Protein AF-R9AME9-F1 (afdb_monomer)

pLDDT: mean 83.58, std 14.16, range [36.78, 96.75]

Sequence (191 aa):
MLTTSARPSESFPPSLDYIDLDNKLMAVADKEQRYSGTIGRYLPFNNFLRDEIQHYLKYLKYFLQLAKAYLTQEQVQAIQEVFDGERLLLLFYDSKGYVRNLELSDIQKYCTEIALQRNWTRHFARYFFAQYCNEDLINGIFGHDEAMQELFDRYSGFKTIDYDQIRAAQDKLVEILALKSMSTFTGMTIA

Nearest PDB structures (foldseek):
  5va3-assembly1_A  TM=1.310E-01  e=5.314E+00  Homo sapiens

Secondary structure (DSSP, 8-state):
-TTT-----TT-S-BGGGEETTTTEEEE---TT--S----EEEE--HHHHHHHHHHHHHHHHHHHHHTTTS-HHHHHHHHHHHTTSSBS-EEE-TTS-EEEPPHHHHHHH-TT----TTHHHHHHHHHHTTTS-HHHHHHHTT-PPTT-STTSTT----GGGHHHHHHHHHHHHHHTTPPPSTT--S----

Structure (mmCIF, N/CA/C/O backbone):
data_AF-R9AME9-F1
#
_entry.id   AF-R9AME9-F1
#
loop_
_atom_site.group_PDB
_atom_site.id
_atom_site.type_symbol
_atom_site.label_atom_id
_atom_site.label_alt_id
_atom_site.label_comp_id
_atom_site.label_asym_id
_atom_site.label_entity_id
_atom_site.label_seq_id
_atom_site.pdbx_PDB_ins_code
_atom_site.Cartn_x
_atom_site.Cartn_y
_atom_site.Cartn_z
_atom_site.occupancy
_atom_site.B_iso_or_equiv
_atom_site.auth_seq_id
_atom_site.auth_comp_id
_atom_site.auth_asym_id
_atom_site.auth_atom_id
_atom_site.pdbx_PDB_model_num
ATOM 1 N N . MET A 1 1 ? 6.309 -2.598 1.025 1.00 83.12 1 MET A N 1
ATOM 2 C CA . MET A 1 1 ? 7.770 -2.357 1.117 1.00 83.12 1 MET A CA 1
ATOM 3 C C . MET A 1 1 ? 8.543 -3.063 0.008 1.00 83.12 1 MET A C 1
ATOM 5 O O . MET A 1 1 ? 9.204 -2.367 -0.743 1.00 83.12 1 MET A O 1
ATOM 9 N N . LEU A 1 2 ? 8.465 -4.397 -0.132 1.00 85.88 2 LEU A N 1
ATOM 10 C CA . LEU A 1 2 ? 9.175 -5.133 -1.199 1.00 85.88 2 LEU A CA 1
ATOM 11 C C . LEU A 1 2 ? 8.820 -4.647 -2.612 1.00 85.88 2 LEU A C 1
ATOM 13 O O . LEU A 1 2 ? 9.704 -4.317 -3.389 1.00 85.88 2 LEU A O 1
ATOM 17 N N . THR A 1 3 ? 7.527 -4.538 -2.916 1.00 88.12 3 THR A N 1
ATOM 18 C CA . THR A 1 3 ? 7.036 -4.076 -4.223 1.00 88.12 3 THR A CA 1
ATOM 19 C C . THR A 1 3 ? 7.289 -2.588 -4.463 1.00 88.12 3 THR A C 1
ATOM 21 O O . THR A 1 3 ? 7.571 -2.186 -5.581 1.00 88.12 3 THR A O 1
ATOM 24 N N . THR A 1 4 ? 7.230 -1.756 -3.423 1.00 88.12 4 THR A N 1
ATOM 25 C CA . THR A 1 4 ? 7.291 -0.291 -3.556 1.00 88.12 4 THR A CA 1
ATOM 26 C C . THR A 1 4 ? 8.689 0.293 -3.410 1.00 88.12 4 THR A C 1
ATOM 28 O O . THR A 1 4 ? 8.862 1.482 -3.643 1.00 88.12 4 THR A O 1
ATOM 31 N N . SER A 1 5 ? 9.685 -0.489 -2.978 1.00 84.56 5 SER A N 1
ATOM 32 C CA . SER A 1 5 ? 11.042 -0.030 -2.617 1.00 84.56 5 SER A CA 1
ATOM 33 C C . SER A 1 5 ? 11.125 1.024 -1.495 1.00 84.56 5 SER A C 1
ATOM 35 O O . SER A 1 5 ? 12.195 1.571 -1.192 1.00 84.56 5 SER A O 1
ATOM 37 N N . ALA A 1 6 ? 9.996 1.296 -0.838 1.00 85.25 6 ALA A N 1
ATOM 38 C CA . ALA A 1 6 ? 9.912 2.256 0.248 1.00 85.25 6 ALA A CA 1
ATOM 39 C C . ALA A 1 6 ? 10.808 1.848 1.424 1.00 85.25 6 ALA A C 1
ATOM 41 O O . ALA A 1 6 ? 10.988 0.660 1.719 1.00 85.25 6 ALA A O 1
ATOM 42 N N . ARG A 1 7 ? 11.360 2.855 2.107 1.00 78.00 7 ARG A N 1
ATOM 43 C CA . ARG A 1 7 ? 12.067 2.642 3.369 1.00 78.00 7 ARG A CA 1
ATOM 44 C C . ARG A 1 7 ? 11.063 2.180 4.432 1.00 78.00 7 ARG A C 1
ATOM 46 O O . ARG A 1 7 ? 9.942 2.684 4.445 1.00 78.00 7 ARG A O 1
ATOM 53 N N . PRO A 1 8 ? 11.455 1.262 5.328 1.00 73.50 8 PRO A N 1
ATOM 54 C CA . PRO A 1 8 ? 10.724 1.078 6.569 1.00 73.50 8 PRO A CA 1
ATOM 55 C C . PRO A 1 8 ? 10.919 2.340 7.422 1.00 73.50 8 PRO A C 1
ATOM 57 O O . PRO A 1 8 ? 12.015 2.577 7.935 1.00 73.50 8 PRO A O 1
ATOM 60 N N . SER A 1 9 ? 9.884 3.167 7.518 1.00 76.06 9 SER A N 1
ATOM 61 C CA . SER A 1 9 ? 9.833 4.367 8.359 1.00 76.06 9 SER A CA 1
ATOM 62 C C . SER A 1 9 ? 8.493 4.434 9.078 1.00 76.06 9 SER A C 1
ATOM 64 O O . SER A 1 9 ? 7.536 3.779 8.671 1.00 76.06 9 SER A O 1
ATOM 66 N N . GLU A 1 10 ? 8.417 5.257 10.121 1.00 72.94 10 GLU A N 1
ATOM 67 C CA . GLU A 1 10 ? 7.189 5.452 10.907 1.00 72.94 10 GLU A CA 1
ATOM 68 C C . GLU A 1 10 ? 6.029 6.021 10.079 1.00 72.94 10 GLU A C 1
ATOM 70 O O . GLU A 1 10 ? 4.878 5.883 10.460 1.00 72.94 10 GLU A O 1
ATOM 75 N N . SER A 1 11 ? 6.324 6.629 8.929 1.00 76.38 11 SER A N 1
ATOM 76 C CA . SER A 1 11 ? 5.363 7.251 8.016 1.00 76.38 11 SER A CA 1
ATOM 77 C C . SER A 1 11 ? 4.958 6.382 6.816 1.00 76.38 11 SER A C 1
ATOM 79 O O . SER A 1 11 ? 4.254 6.871 5.931 1.00 76.38 11 SER A O 1
ATOM 81 N N . PHE A 1 12 ? 5.426 5.129 6.727 1.00 82.06 12 PHE A N 1
ATOM 82 C CA . PHE A 1 12 ? 5.159 4.249 5.584 1.00 82.06 12 PHE A CA 1
ATOM 83 C C . PHE A 1 12 ? 4.533 2.905 6.008 1.00 82.06 12 PHE A C 1
ATOM 85 O O . PHE A 1 12 ? 5.086 2.233 6.878 1.00 82.06 12 PHE A O 1
ATOM 92 N N . PRO A 1 13 ? 3.475 2.416 5.326 1.00 90.00 13 PRO A N 1
ATOM 93 C CA . PRO A 1 13 ? 2.762 3.049 4.208 1.00 90.00 13 PRO A CA 1
ATOM 94 C C . PRO A 1 13 ? 2.017 4.328 4.626 1.00 90.00 13 PRO A C 1
ATOM 96 O O . PRO A 1 13 ? 1.670 4.457 5.799 1.00 90.00 13 PRO A O 1
ATOM 99 N N . PRO A 1 14 ? 1.798 5.275 3.692 1.00 91.19 14 PRO A N 1
ATOM 100 C CA . PRO A 1 14 ? 1.183 6.560 4.015 1.00 91.19 14 PRO A CA 1
ATOM 101 C C . PRO A 1 14 ? -0.321 6.412 4.320 1.00 91.19 14 PRO A C 1
ATOM 103 O O . PRO A 1 14 ? -0.878 5.312 4.242 1.00 91.19 14 PRO A O 1
ATOM 106 N N . SER A 1 15 ? -0.986 7.512 4.685 1.00 93.19 15 SER A N 1
ATOM 107 C CA . SER A 1 15 ? -2.451 7.546 4.781 1.00 93.19 15 SER A CA 1
ATOM 108 C C . SER A 1 15 ? -3.111 7.468 3.399 1.00 93.19 15 SER A C 1
ATOM 110 O O . SER A 1 15 ? -2.444 7.634 2.372 1.00 93.19 15 SER A O 1
ATOM 112 N N . LEU A 1 16 ? -4.417 7.181 3.366 1.00 94.56 16 LEU A N 1
ATOM 113 C CA . LEU A 1 16 ? -5.146 6.950 2.113 1.00 94.56 16 LEU A CA 1
ATOM 114 C C . LEU A 1 16 ? -5.121 8.135 1.143 1.00 94.56 16 LEU A C 1
ATOM 116 O O . LEU A 1 16 ? -5.050 7.898 -0.059 1.00 94.56 16 LEU A O 1
ATOM 120 N N . ASP A 1 17 ? -5.074 9.373 1.635 1.00 91.88 17 ASP A N 1
ATOM 121 C CA . ASP A 1 17 ? -5.016 10.581 0.795 1.00 91.88 17 ASP A CA 1
ATOM 122 C C . ASP A 1 17 ? -3.774 10.647 -0.104 1.00 91.88 17 ASP A C 1
ATOM 124 O O . ASP A 1 17 ? -3.754 11.349 -1.114 1.00 91.88 17 ASP A O 1
ATOM 128 N N . TYR A 1 18 ? -2.729 9.896 0.242 1.00 92.25 18 TYR A N 1
ATOM 129 C CA . TYR A 1 18 ? -1.493 9.810 -0.530 1.00 92.25 18 TYR A CA 1
ATOM 130 C C . TYR A 1 18 ? -1.434 8.556 -1.408 1.00 92.25 18 TYR A C 1
ATOM 132 O O . TYR A 1 18 ? -0.371 8.255 -1.953 1.00 92.25 18 TYR A O 1
ATOM 140 N N . ILE A 1 19 ? -2.526 7.798 -1.541 1.00 94.56 19 ILE A N 1
ATOM 141 C CA . ILE A 1 19 ? -2.585 6.568 -2.337 1.00 94.56 19 ILE A CA 1
ATOM 142 C C . ILE A 1 19 ? -3.652 6.711 -3.421 1.00 94.56 19 ILE A C 1
ATOM 144 O O . ILE A 1 19 ? -4.848 6.599 -3.174 1.00 94.56 19 ILE A O 1
ATOM 148 N N . ASP A 1 20 ? -3.198 6.858 -4.660 1.00 94.38 20 ASP A N 1
ATOM 149 C CA . ASP A 1 20 ? -4.043 6.810 -5.843 1.00 94.38 20 ASP A CA 1
ATOM 150 C C . ASP A 1 20 ? -4.117 5.363 -6.353 1.00 94.38 20 ASP A C 1
ATOM 152 O O . ASP A 1 20 ? -3.198 4.848 -7.003 1.00 94.38 20 ASP A O 1
ATOM 156 N N . LEU A 1 21 ? -5.207 4.672 -6.012 1.00 94.94 21 LEU A N 1
ATOM 157 C CA . LEU A 1 21 ? -5.438 3.280 -6.413 1.00 94.94 21 LEU A CA 1
ATOM 158 C C . LEU A 1 21 ? -5.733 3.126 -7.913 1.00 94.94 21 LEU A C 1
ATOM 160 O O . LEU A 1 21 ? -5.428 2.068 -8.474 1.00 94.94 21 LEU A O 1
ATOM 164 N N . ASP A 1 22 ? -6.276 4.157 -8.562 1.00 93.75 22 ASP A N 1
ATOM 165 C CA . ASP A 1 22 ? -6.652 4.121 -9.977 1.00 93.75 22 ASP A CA 1
ATOM 166 C C . ASP A 1 22 ? -5.399 4.230 -10.855 1.00 93.75 22 ASP A C 1
ATOM 168 O O . ASP A 1 22 ? -5.138 3.381 -11.721 1.00 93.75 22 ASP A O 1
ATOM 172 N N . ASN A 1 23 ? -4.544 5.208 -10.549 1.00 91.75 23 ASN A N 1
ATOM 173 C CA . ASN A 1 23 ? -3.260 5.408 -11.221 1.00 91.75 23 ASN A CA 1
ATOM 174 C C . ASN A 1 23 ? -2.141 4.511 -10.667 1.00 91.75 23 ASN A C 1
ATOM 176 O O . ASN A 1 23 ? -1.046 4.445 -11.237 1.00 91.75 23 ASN A O 1
ATOM 180 N N . LYS A 1 24 ? -2.422 3.763 -9.595 1.00 94.81 24 LYS A N 1
ATOM 181 C CA . LYS A 1 24 ? -1.485 2.873 -8.898 1.00 94.81 24 LYS A CA 1
ATOM 182 C C . LYS A 1 24 ? -0.193 3.590 -8.523 1.00 94.81 24 LYS A C 1
ATOM 184 O O . LYS A 1 24 ? 0.908 3.191 -8.924 1.00 94.81 24 LYS A O 1
ATOM 189 N N . LEU A 1 25 ? -0.363 4.695 -7.812 1.00 92.62 25 LEU A N 1
ATOM 190 C CA . LEU A 1 25 ? 0.702 5.592 -7.408 1.00 92.62 25 LEU A CA 1
ATOM 191 C C . LEU A 1 25 ? 0.518 5.967 -5.941 1.00 92.62 25 LEU A C 1
ATOM 193 O O . LEU A 1 25 ? -0.594 6.243 -5.507 1.00 92.62 25 LEU A O 1
ATOM 197 N N . MET A 1 26 ? 1.595 5.971 -5.164 1.00 92.12 26 MET A N 1
ATOM 198 C CA . MET A 1 26 ? 1.557 6.485 -3.796 1.00 92.12 26 MET A CA 1
ATOM 199 C C . MET A 1 26 ? 2.617 7.552 -3.585 1.00 92.12 26 MET A C 1
ATOM 201 O O . MET A 1 26 ? 3.771 7.383 -3.973 1.00 92.12 26 MET A O 1
ATOM 205 N N . ALA A 1 27 ? 2.226 8.647 -2.956 1.00 88.38 27 ALA A N 1
ATOM 206 C CA . ALA A 1 27 ? 3.118 9.710 -2.546 1.00 88.38 27 ALA A CA 1
ATOM 207 C C . ALA A 1 27 ? 3.767 9.354 -1.203 1.00 88.38 27 ALA A C 1
ATOM 209 O O . ALA A 1 27 ? 3.104 8.912 -0.267 1.00 88.38 27 ALA A O 1
ATOM 210 N N . VAL A 1 28 ? 5.082 9.538 -1.099 1.00 83.44 28 VAL A N 1
ATOM 211 C CA . VAL A 1 28 ? 5.832 9.274 0.135 1.00 83.44 28 VAL A CA 1
ATOM 212 C C . VAL A 1 28 ? 6.692 10.467 0.520 1.00 83.44 28 VAL A C 1
ATOM 214 O O . VAL A 1 28 ? 7.279 11.139 -0.330 1.00 83.44 28 VAL A O 1
ATOM 217 N N . ALA A 1 29 ? 6.796 10.714 1.823 1.00 75.19 29 ALA A N 1
ATOM 218 C CA . ALA A 1 29 ? 7.724 11.688 2.377 1.00 75.19 29 ALA A CA 1
ATOM 219 C C . ALA A 1 29 ? 9.100 11.033 2.576 1.00 75.19 29 ALA A C 1
ATOM 221 O O . ALA A 1 29 ? 9.218 10.003 3.235 1.00 75.19 29 ALA A O 1
ATOM 222 N N . ASP A 1 30 ? 10.154 11.621 2.005 1.00 59.56 30 ASP A N 1
ATOM 223 C CA . ASP A 1 30 ? 11.491 11.003 1.988 1.00 59.56 30 ASP A CA 1
ATOM 224 C C . ASP A 1 30 ? 12.391 11.365 3.181 1.00 59.56 30 ASP A C 1
ATOM 226 O O . ASP A 1 30 ? 13.466 10.781 3.360 1.00 59.56 30 ASP A O 1
ATOM 230 N N . LYS A 1 31 ? 11.974 12.329 4.011 1.00 54.75 31 LYS A N 1
ATOM 231 C CA . LYS A 1 31 ? 12.727 12.787 5.185 1.00 54.75 31 LYS A CA 1
ATOM 232 C C . LYS A 1 31 ? 11.807 12.910 6.395 1.00 54.75 31 LYS A C 1
ATOM 234 O O . LYS A 1 31 ? 10.864 13.692 6.360 1.00 54.75 31 LYS A O 1
ATOM 239 N N . GLU A 1 32 ? 12.176 12.234 7.483 1.00 46.03 32 GLU A N 1
ATOM 240 C CA . GLU A 1 32 ? 11.551 12.348 8.815 1.00 46.03 32 GLU A CA 1
ATOM 241 C C . GLU A 1 32 ? 11.536 13.799 9.347 1.00 46.03 32 GLU A C 1
ATOM 243 O O . GLU A 1 32 ? 10.746 14.134 10.217 1.00 46.03 32 GLU A O 1
ATOM 248 N N . GLN A 1 33 ? 12.374 14.690 8.798 1.00 37.66 33 GLN A N 1
ATOM 249 C CA . GLN A 1 33 ? 12.520 16.081 9.247 1.00 37.66 33 GLN A CA 1
ATOM 250 C C . GLN A 1 33 ? 11.635 17.119 8.540 1.00 37.66 33 GLN A C 1
ATOM 252 O O . GLN A 1 33 ? 11.743 18.305 8.851 1.00 37.66 33 GLN A O 1
ATOM 257 N N . ARG A 1 34 ? 10.767 16.743 7.592 1.00 42.72 34 ARG A N 1
ATOM 258 C CA . ARG A 1 34 ? 9.828 17.716 7.010 1.00 42.72 34 ARG A CA 1
ATOM 259 C C . ARG A 1 34 ? 8.457 17.554 7.650 1.00 42.72 34 ARG A C 1
ATOM 261 O O . ARG A 1 34 ? 7.608 16.836 7.146 1.00 42.72 34 ARG A O 1
ATOM 268 N N . TYR A 1 35 ? 8.238 18.317 8.716 1.00 36.78 35 TYR A N 1
ATOM 269 C CA . TYR A 1 35 ? 6.923 18.630 9.293 1.00 36.78 35 TYR A CA 1
ATOM 270 C C . TYR A 1 35 ? 5.990 19.409 8.334 1.00 36.78 35 TYR A C 1
ATOM 272 O O . TYR A 1 35 ? 4.987 19.971 8.757 1.00 36.78 35 TYR A O 1
ATOM 280 N N . SER A 1 36 ? 6.303 19.475 7.040 1.00 40.06 36 SER A N 1
ATOM 281 C CA . SER A 1 36 ? 5.453 20.068 6.013 1.00 40.06 36 SER A CA 1
ATOM 282 C C . SER A 1 36 ? 5.080 18.972 5.032 1.00 40.06 36 SER A C 1
ATOM 284 O O . SER A 1 36 ? 5.988 18.308 4.536 1.00 40.06 36 SER A O 1
ATOM 286 N N . GLY A 1 37 ? 3.782 18.803 4.750 1.00 50.56 37 GLY A N 1
ATOM 287 C CA . GLY A 1 37 ? 3.180 17.862 3.790 1.00 50.56 37 GLY A CA 1
ATOM 288 C C . GLY A 1 37 ? 3.688 18.003 2.351 1.00 50.56 37 GLY A C 1
ATOM 289 O O . GLY A 1 37 ? 2.937 18.245 1.416 1.00 50.56 37 GLY A O 1
ATOM 290 N N . THR A 1 38 ? 4.997 17.883 2.183 1.00 60.88 38 THR A N 1
ATOM 291 C CA . THR A 1 38 ? 5.731 17.991 0.937 1.00 60.88 38 THR A CA 1
ATOM 292 C C . THR A 1 38 ? 5.984 16.567 0.503 1.00 60.88 38 THR A C 1
ATOM 294 O O . THR A 1 38 ? 6.784 15.851 1.113 1.00 60.88 38 THR A O 1
ATOM 297 N N . ILE A 1 39 ? 5.261 16.153 -0.529 1.00 70.19 39 ILE A N 1
ATOM 298 C CA . ILE A 1 39 ? 5.485 14.880 -1.198 1.00 70.19 39 ILE A CA 1
ATOM 299 C C . ILE A 1 39 ? 6.952 14.850 -1.633 1.00 70.19 39 ILE A C 1
ATOM 301 O O . ILE A 1 39 ? 7.415 15.757 -2.318 1.00 70.19 39 ILE A O 1
ATOM 305 N N . GLY A 1 40 ? 7.697 13.857 -1.148 1.00 72.12 40 GLY A N 1
ATOM 306 C CA . GLY A 1 40 ? 9.117 13.707 -1.456 1.00 72.12 40 GLY A CA 1
ATOM 307 C C . GLY A 1 40 ? 9.333 13.003 -2.787 1.00 72.12 40 GLY A C 1
ATOM 308 O O . GLY A 1 40 ? 10.204 13.393 -3.546 1.00 72.12 40 GLY A O 1
ATOM 309 N N . ARG A 1 41 ? 8.523 11.979 -3.066 1.00 81.00 41 ARG A N 1
ATOM 310 C CA . ARG A 1 41 ? 8.468 11.299 -4.363 1.00 81.00 41 ARG A CA 1
ATOM 311 C C . ARG A 1 41 ? 7.173 10.517 -4.507 1.00 81.00 41 ARG A C 1
ATOM 313 O O . ARG A 1 41 ? 6.466 10.275 -3.525 1.00 81.00 41 ARG A O 1
ATOM 320 N N . TYR A 1 42 ? 6.933 10.038 -5.718 1.00 85.94 42 TYR A N 1
ATOM 321 C CA . TYR A 1 42 ? 5.864 9.102 -6.015 1.00 85.94 42 TYR A CA 1
ATOM 322 C C . TYR A 1 42 ? 6.427 7.711 -6.302 1.00 85.94 42 TYR A C 1
ATOM 324 O O . 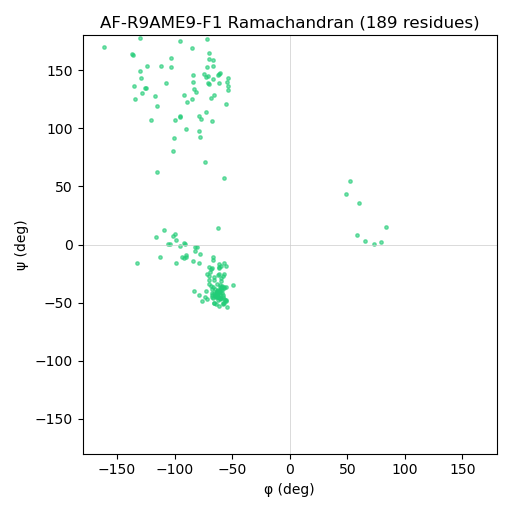TYR A 1 42 ? 7.457 7.554 -6.956 1.00 85.94 42 TYR A O 1
ATOM 332 N N . LEU A 1 43 ? 5.750 6.693 -5.784 1.00 90.88 43 LEU A N 1
ATOM 333 C CA . LEU A 1 43 ? 6.097 5.290 -5.946 1.00 90.88 43 LEU A CA 1
ATOM 334 C C . LEU A 1 43 ? 4.989 4.590 -6.736 1.00 90.88 43 LEU A C 1
ATOM 336 O O . LEU A 1 43 ? 3.849 4.551 -6.261 1.00 90.88 43 LEU A O 1
ATOM 340 N N . PRO A 1 44 ? 5.286 4.014 -7.910 1.00 93.00 44 PRO A N 1
ATOM 341 C CA . PRO A 1 44 ? 4.319 3.192 -8.616 1.00 93.00 44 PRO A CA 1
ATOM 342 C C . PRO A 1 44 ? 4.127 1.857 -7.896 1.00 93.00 44 PRO A C 1
ATOM 344 O O . PRO A 1 44 ? 5.036 1.331 -7.244 1.00 93.00 44 PRO A O 1
ATOM 347 N N . PHE A 1 45 ? 2.948 1.273 -8.058 1.00 95.50 45 PHE A N 1
ATOM 348 C CA . PHE A 1 45 ? 2.675 -0.100 -7.655 1.00 95.50 45 PHE A CA 1
ATOM 349 C C . PHE A 1 45 ? 1.865 -0.858 -8.709 1.00 95.50 45 PHE A C 1
ATOM 351 O O . PHE A 1 45 ? 1.298 -0.269 -9.632 1.00 95.50 45 PHE A O 1
ATOM 358 N N . ASN A 1 46 ? 1.844 -2.184 -8.596 1.00 95.44 46 ASN A N 1
ATOM 359 C CA . ASN A 1 46 ? 1.155 -3.070 -9.524 1.00 95.44 46 ASN A CA 1
ATOM 360 C C . ASN A 1 46 ? -0.251 -3.447 -9.032 1.00 95.44 46 ASN A C 1
ATOM 362 O O . ASN A 1 46 ? -0.666 -3.096 -7.925 1.00 95.44 46 ASN A O 1
ATOM 366 N N . ASN A 1 47 ? -0.991 -4.180 -9.869 1.00 95.94 47 ASN A N 1
ATOM 367 C CA . ASN A 1 47 ? -2.348 -4.625 -9.541 1.00 95.94 47 ASN A CA 1
ATOM 368 C C . ASN A 1 47 ? -2.370 -5.521 -8.300 1.00 95.94 47 ASN A C 1
ATOM 370 O O . ASN A 1 47 ? -3.267 -5.376 -7.483 1.00 95.94 47 ASN A O 1
ATOM 374 N N . PHE A 1 48 ? -1.349 -6.365 -8.109 1.00 96.19 48 PHE A N 1
ATOM 375 C CA . PHE A 1 48 ? -1.248 -7.197 -6.913 1.00 96.19 48 PHE A CA 1
ATOM 376 C C . PHE A 1 48 ? -1.325 -6.350 -5.635 1.00 96.19 48 PHE A C 1
ATOM 378 O O . PHE A 1 48 ? -2.184 -6.588 -4.794 1.00 96.19 48 PHE A O 1
ATOM 385 N N . LEU A 1 49 ? -0.485 -5.313 -5.497 1.00 96.12 49 LEU A N 1
ATOM 386 C CA . LEU A 1 49 ? -0.529 -4.469 -4.298 1.00 96.12 49 LEU A CA 1
ATOM 387 C C . LEU A 1 49 ? -1.831 -3.662 -4.197 1.00 96.12 49 LEU A C 1
ATOM 389 O O . LEU A 1 49 ? -2.340 -3.491 -3.091 1.00 96.12 49 LEU A O 1
ATOM 393 N N . ARG A 1 50 ? -2.378 -3.180 -5.321 1.00 96.75 50 ARG A N 1
ATOM 394 C CA . ARG A 1 50 ? -3.684 -2.499 -5.334 1.00 96.75 50 ARG A CA 1
ATOM 395 C C . ARG A 1 50 ? -4.765 -3.392 -4.722 1.00 96.75 50 ARG A C 1
ATOM 397 O O . ARG A 1 50 ? -5.500 -2.942 -3.846 1.00 96.75 50 ARG A O 1
ATOM 404 N N . ASP A 1 51 ? -4.829 -4.642 -5.163 1.00 96.56 51 ASP A N 1
ATOM 405 C CA . ASP A 1 51 ? -5.857 -5.592 -4.752 1.00 96.56 51 ASP A CA 1
ATOM 406 C C . ASP A 1 51 ? -5.679 -5.984 -3.271 1.00 96.56 51 ASP A C 1
ATOM 408 O O . ASP A 1 51 ? -6.664 -6.084 -2.537 1.00 96.56 51 ASP A O 1
ATOM 412 N N . GLU A 1 52 ? -4.437 -6.095 -2.781 1.00 96.19 52 GLU A N 1
ATOM 413 C CA . GLU A 1 52 ? -4.150 -6.302 -1.351 1.00 96.19 52 GLU A CA 1
ATOM 414 C C . GLU A 1 52 ? -4.560 -5.101 -0.482 1.00 96.19 52 GLU A C 1
ATOM 416 O O . GLU A 1 52 ? -5.156 -5.286 0.581 1.00 96.19 52 GLU A O 1
ATOM 421 N N . ILE A 1 53 ? -4.301 -3.865 -0.930 1.00 96.25 53 ILE A N 1
ATOM 422 C CA . ILE A 1 53 ? -4.745 -2.655 -0.217 1.00 96.25 53 ILE A CA 1
ATOM 423 C C . ILE A 1 53 ? -6.277 -2.616 -0.159 1.00 96.25 53 ILE A C 1
ATOM 425 O O . ILE A 1 53 ? -6.852 -2.420 0.911 1.00 96.25 53 ILE A O 1
ATOM 429 N N . GLN A 1 54 ? -6.953 -2.849 -1.287 1.00 96.44 54 GLN A N 1
ATOM 430 C CA . GLN A 1 54 ? -8.416 -2.878 -1.343 1.00 96.44 54 GLN A CA 1
ATOM 431 C C . GLN A 1 54 ? -9.007 -3.979 -0.457 1.00 96.44 54 GLN A C 1
ATOM 433 O O . GLN A 1 54 ? -9.998 -3.747 0.242 1.00 96.44 54 GLN A O 1
ATOM 438 N N . HIS A 1 55 ? -8.393 -5.163 -0.445 1.00 96.44 55 HIS A N 1
ATOM 439 C CA . HIS A 1 55 ? -8.802 -6.254 0.431 1.00 96.44 55 HIS A CA 1
ATOM 440 C C . HIS A 1 55 ? -8.686 -5.860 1.908 1.00 96.44 55 HIS A C 1
ATOM 442 O O . HIS A 1 55 ? -9.642 -6.038 2.663 1.00 96.44 55 HIS A O 1
ATOM 448 N N . TYR A 1 56 ? -7.563 -5.263 2.311 1.00 96.25 56 TYR A N 1
ATOM 449 C CA . TYR A 1 56 ? -7.363 -4.787 3.679 1.00 96.25 56 TYR A CA 1
ATOM 450 C C . TYR A 1 56 ? -8.386 -3.713 4.087 1.00 96.25 56 TYR A C 1
ATOM 452 O O . TYR A 1 56 ? -8.967 -3.796 5.168 1.00 96.25 56 TYR A O 1
ATOM 460 N N . LEU A 1 57 ? -8.692 -2.750 3.213 1.00 96.69 57 LEU A N 1
ATOM 461 C CA . LEU A 1 57 ? -9.722 -1.737 3.482 1.00 96.69 57 LEU A CA 1
ATOM 462 C C . LEU A 1 57 ? -11.118 -2.352 3.631 1.00 96.69 57 LEU A C 1
ATOM 464 O O . LEU A 1 57 ? -11.889 -1.962 4.511 1.00 96.69 57 LEU A O 1
ATOM 468 N N . LYS A 1 58 ? -11.446 -3.351 2.804 1.00 95.75 58 LYS A N 1
ATOM 469 C CA . LYS A 1 58 ? -12.695 -4.110 2.932 1.00 95.75 58 LYS A CA 1
ATOM 470 C C . LYS A 1 58 ? -12.747 -4.867 4.258 1.00 95.75 58 LYS A C 1
ATOM 472 O O . LYS A 1 58 ? -13.787 -4.846 4.916 1.00 95.75 58 LYS A O 1
ATOM 477 N N . TYR A 1 59 ? -11.638 -5.490 4.656 1.00 94.75 59 TYR A N 1
ATOM 478 C CA . TYR A 1 59 ? -11.499 -6.129 5.961 1.00 94.75 59 TYR A CA 1
ATOM 479 C C . TYR A 1 59 ? -11.731 -5.128 7.097 1.00 94.75 59 TYR A C 1
ATOM 481 O O . TYR A 1 59 ? -12.586 -5.388 7.935 1.00 94.75 59 TYR A O 1
ATOM 489 N N . LEU A 1 60 ? -11.064 -3.968 7.099 1.00 94.75 60 LEU A N 1
ATOM 490 C CA . LEU A 1 60 ? -11.248 -2.949 8.138 1.00 94.75 60 LEU A CA 1
ATOM 491 C C . LEU A 1 60 ? -12.703 -2.492 8.242 1.00 94.75 60 LEU A C 1
ATOM 493 O O . LEU A 1 60 ? -13.243 -2.386 9.341 1.00 94.75 60 LEU A O 1
ATOM 497 N N . LYS A 1 61 ? -13.364 -2.268 7.101 1.00 95.38 61 LYS A N 1
ATOM 498 C CA . LYS A 1 61 ? -14.773 -1.864 7.066 1.00 95.38 61 LYS A CA 1
ATOM 499 C C . LYS A 1 61 ? -15.679 -2.944 7.654 1.00 95.38 61 LYS A C 1
ATOM 501 O O . LYS A 1 61 ? -16.585 -2.632 8.423 1.00 95.38 61 LYS A O 1
ATOM 506 N N . TYR A 1 62 ? -15.436 -4.205 7.304 1.00 94.12 62 TYR A N 1
ATOM 507 C CA . TYR A 1 62 ? -16.194 -5.340 7.824 1.00 94.12 62 TYR A CA 1
ATOM 508 C C . TYR A 1 62 ? -15.944 -5.562 9.320 1.00 94.12 62 TYR A C 1
ATOM 510 O O . TYR A 1 62 ? -16.891 -5.708 10.091 1.00 94.12 62 TYR A O 1
ATOM 518 N N . PHE A 1 63 ? -14.682 -5.508 9.745 1.00 92.06 63 PHE A N 1
ATOM 519 C CA . PHE A 1 63 ? -14.284 -5.580 11.145 1.00 92.06 63 PHE A CA 1
ATOM 520 C C . PHE A 1 63 ? -14.966 -4.483 11.961 1.00 92.06 63 PHE A C 1
ATOM 522 O O . PHE A 1 63 ? -15.577 -4.781 12.982 1.00 92.06 63 PHE A O 1
ATOM 529 N N . LEU A 1 64 ? -14.953 -3.238 11.475 1.00 92.44 64 LEU A N 1
ATOM 530 C CA . LEU A 1 64 ? -15.636 -2.131 12.133 1.00 92.44 64 LEU A CA 1
ATOM 531 C C . LEU A 1 64 ? -17.138 -2.402 12.257 1.00 92.44 64 LEU A C 1
ATOM 533 O O . LEU A 1 64 ? -17.687 -2.229 13.335 1.00 92.44 64 LEU A O 1
ATOM 537 N N . GLN A 1 65 ? -17.804 -2.870 11.197 1.00 92.75 65 GLN A N 1
ATOM 538 C CA . GLN A 1 65 ? -19.237 -3.191 11.237 1.00 92.75 65 GLN A CA 1
ATOM 539 C C . GLN A 1 65 ? -19.586 -4.256 12.285 1.00 92.75 65 GLN A C 1
ATOM 541 O O . GLN A 1 65 ? -20.592 -4.109 12.976 1.00 92.75 65 GLN A O 1
ATOM 546 N N . LEU A 1 66 ? -18.767 -5.302 12.414 1.00 91.31 66 LEU A N 1
ATOM 547 C CA . LEU A 1 66 ? -19.005 -6.390 13.365 1.00 91.31 66 LEU A CA 1
ATOM 548 C C . LEU A 1 66 ? -18.615 -6.032 14.801 1.00 91.31 66 LEU A C 1
ATOM 550 O O . LEU A 1 66 ? -19.337 -6.355 15.742 1.00 91.31 66 LEU A O 1
ATOM 554 N N . ALA A 1 67 ? -17.463 -5.390 14.979 1.00 87.56 67 ALA A N 1
ATOM 555 C CA . ALA A 1 67 ? -16.853 -5.188 16.287 1.00 87.56 67 ALA A CA 1
ATOM 556 C C . ALA A 1 67 ? -17.292 -3.884 16.967 1.00 87.56 67 ALA A C 1
ATOM 558 O O . ALA A 1 67 ? -17.042 -3.727 18.159 1.00 87.56 67 ALA A O 1
ATOM 559 N N . LYS A 1 68 ? -17.975 -2.961 16.265 1.00 89.69 68 LYS A N 1
ATOM 560 C CA . LYS A 1 68 ? -18.338 -1.626 16.789 1.00 89.69 68 LYS A CA 1
ATOM 561 C C . LYS A 1 68 ? -19.001 -1.648 18.167 1.00 89.69 68 LYS A C 1
ATOM 563 O O . LYS A 1 68 ? -18.774 -0.734 18.947 1.00 89.69 68 LYS A O 1
ATOM 568 N N . ALA A 1 69 ? -19.810 -2.665 18.466 1.00 89.94 69 ALA A N 1
ATOM 569 C CA . ALA A 1 69 ? -20.504 -2.792 19.750 1.00 89.94 69 ALA A CA 1
ATOM 570 C C . ALA A 1 69 ? -19.569 -3.080 20.942 1.00 89.94 69 ALA A C 1
ATOM 572 O O . ALA A 1 69 ? -19.950 -2.841 22.084 1.00 89.94 69 A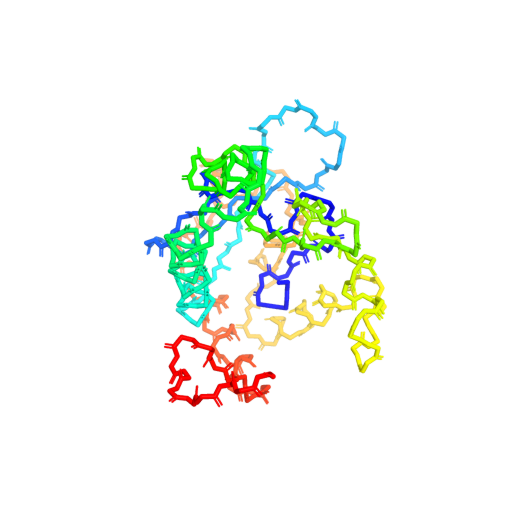LA A O 1
ATOM 573 N N . TYR A 1 70 ? -18.369 -3.600 20.678 1.00 88.94 70 TYR A N 1
ATOM 574 C CA . TYR A 1 70 ? -17.391 -4.022 21.684 1.00 88.94 70 TYR A CA 1
ATOM 575 C C . TYR A 1 70 ? -16.134 -3.148 21.700 1.00 88.94 70 TYR A C 1
ATOM 577 O O . TYR A 1 70 ? -15.319 -3.263 22.613 1.00 88.94 70 TYR A O 1
ATOM 585 N N . LEU A 1 71 ? -15.968 -2.289 20.694 1.00 90.75 71 LEU A N 1
ATOM 586 C CA . LEU A 1 71 ? -14.867 -1.343 20.618 1.00 90.75 71 LEU A CA 1
ATOM 587 C C . LEU A 1 71 ? -15.183 -0.074 21.418 1.00 90.75 71 LEU A C 1
ATOM 589 O O . LEU A 1 71 ? -16.321 0.396 21.463 1.00 90.75 71 LEU A O 1
ATOM 593 N N . THR A 1 72 ? -14.154 0.517 22.018 1.00 92.62 72 THR A N 1
ATOM 594 C CA . THR A 1 72 ? -14.237 1.863 22.585 1.00 92.62 72 THR A CA 1
ATOM 595 C C . THR A 1 72 ? -14.422 2.889 21.468 1.00 92.62 72 THR A C 1
ATOM 597 O O . THR A 1 72 ? -14.070 2.657 20.307 1.00 92.62 72 THR A O 1
ATOM 600 N N . GLN A 1 73 ? -14.942 4.067 21.817 1.00 93.00 73 GLN A N 1
ATOM 601 C CA . GLN A 1 73 ? -15.081 5.163 20.858 1.00 93.00 73 GLN A CA 1
ATOM 602 C C . GLN A 1 73 ? -13.734 5.549 20.227 1.00 93.00 73 GLN A C 1
ATOM 604 O O . GLN A 1 73 ? -13.683 5.804 19.029 1.00 93.00 73 GLN A O 1
ATOM 609 N N . GLU A 1 74 ? -12.645 5.524 21.000 1.00 93.00 74 GLU A N 1
ATOM 610 C CA . GLU A 1 74 ? -11.290 5.800 20.505 1.00 93.00 74 GLU A CA 1
ATOM 611 C C . GLU A 1 74 ? -10.832 4.776 19.457 1.00 93.00 74 GLU A C 1
ATOM 613 O O . GLU A 1 74 ? -10.276 5.153 18.431 1.00 93.00 74 GLU A O 1
ATOM 618 N N . GLN A 1 75 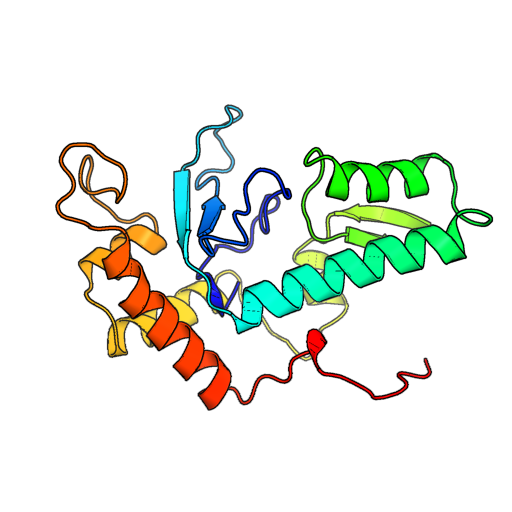? -11.104 3.484 19.665 1.00 93.62 75 GLN A N 1
ATOM 619 C CA . GLN A 1 75 ? -10.755 2.438 18.697 1.00 93.62 75 GLN A CA 1
ATOM 620 C C . GLN A 1 75 ? -11.566 2.565 17.402 1.00 93.62 75 GLN A C 1
ATOM 622 O O . GLN A 1 75 ? -11.024 2.403 16.309 1.00 93.62 75 GLN A O 1
ATOM 627 N N . VAL A 1 76 ? -12.865 2.862 17.519 1.00 94.69 76 VAL A N 1
ATOM 628 C CA . VAL A 1 76 ? -13.740 3.127 16.367 1.00 94.69 76 VAL A CA 1
ATOM 629 C C . VAL A 1 76 ? -13.227 4.331 15.582 1.00 94.69 76 VAL A C 1
ATOM 631 O O . VAL A 1 76 ? -13.122 4.253 14.359 1.00 94.69 76 VAL A O 1
ATOM 634 N N . GLN A 1 77 ? -12.872 5.409 16.284 1.00 95.00 77 GLN A N 1
ATOM 635 C CA . GLN A 1 77 ? -12.338 6.623 15.679 1.00 95.00 77 GLN A CA 1
ATOM 636 C C . GLN A 1 77 ? -11.010 6.350 14.966 1.00 95.00 77 GLN A C 1
ATOM 638 O O . GLN A 1 77 ? -10.871 6.721 13.809 1.00 95.00 77 GLN A O 1
ATOM 643 N N . ALA A 1 78 ? -10.081 5.615 15.584 1.00 94.44 78 ALA A N 1
ATOM 644 C CA . ALA A 1 78 ? -8.798 5.284 14.966 1.00 94.44 78 ALA A CA 1
ATOM 645 C C . ALA A 1 78 ? -8.949 4.509 13.642 1.00 94.44 78 ALA A C 1
ATOM 647 O O . ALA A 1 78 ? -8.174 4.715 12.712 1.00 94.44 78 ALA A O 1
ATOM 648 N N . ILE A 1 79 ? -9.946 3.623 13.533 1.00 95.31 79 ILE A N 1
ATOM 649 C CA . ILE A 1 79 ? -10.237 2.919 12.273 1.00 95.31 79 ILE A CA 1
ATOM 650 C C . ILE A 1 79 ? -10.883 3.868 11.256 1.00 95.31 79 ILE A C 1
ATOM 652 O O . ILE A 1 79 ? -10.554 3.801 10.074 1.00 95.31 79 ILE A O 1
ATOM 656 N N . GLN A 1 80 ? -11.785 4.747 11.697 1.00 95.75 80 GLN A N 1
ATOM 657 C CA . GLN A 1 80 ? -12.443 5.725 10.829 1.00 95.75 80 GLN A CA 1
ATOM 658 C C . GLN A 1 80 ? -11.440 6.729 10.235 1.00 95.75 80 GLN A C 1
ATOM 660 O O . GLN A 1 80 ? -11.461 6.954 9.029 1.00 95.75 80 GLN A O 1
ATOM 665 N N . GLU A 1 81 ? -10.480 7.203 11.031 1.00 96.31 81 GLU A N 1
ATOM 666 C CA . GLU A 1 81 ? -9.392 8.094 10.598 1.00 96.31 81 GLU A CA 1
ATOM 667 C C . GLU A 1 81 ? -8.539 7.503 9.459 1.00 96.31 81 GLU A C 1
ATOM 669 O O . GLU A 1 81 ? -7.950 8.249 8.681 1.00 96.31 81 GLU A O 1
ATOM 674 N N . VAL A 1 82 ? -8.462 6.171 9.317 1.00 96.75 82 VAL A N 1
ATOM 675 C CA . VAL A 1 82 ? -7.798 5.552 8.153 1.00 96.75 82 VAL A CA 1
ATOM 676 C C . VAL A 1 82 ? -8.581 5.833 6.874 1.00 96.75 82 VAL A C 1
ATOM 678 O O . VAL A 1 82 ? -7.977 6.163 5.856 1.00 96.75 82 VAL A O 1
ATOM 681 N N . PHE A 1 83 ? -9.911 5.705 6.919 1.00 96.56 83 PHE A N 1
ATOM 682 C CA . PHE A 1 83 ? -10.790 5.974 5.777 1.00 96.56 83 PHE A CA 1
ATOM 683 C C . PHE A 1 83 ? -10.870 7.460 5.439 1.00 96.56 83 PHE A C 1
ATOM 685 O O . PHE A 1 83 ? -11.020 7.795 4.267 1.00 96.56 83 PHE A O 1
ATOM 692 N N . ASP A 1 84 ? -10.737 8.316 6.449 1.00 95.81 84 ASP A N 1
ATOM 693 C CA . ASP A 1 84 ? -10.767 9.770 6.298 1.00 95.81 84 ASP A CA 1
ATOM 694 C C . ASP A 1 84 ? -9.404 10.345 5.862 1.00 95.81 84 ASP A C 1
ATOM 696 O O . ASP A 1 84 ? -9.284 11.547 5.666 1.00 95.81 84 ASP A O 1
ATOM 700 N N . GLY A 1 85 ? -8.369 9.503 5.717 1.00 93.00 85 GLY A N 1
ATOM 701 C CA . GLY A 1 85 ? -7.032 9.929 5.283 1.00 93.00 85 GLY A CA 1
ATOM 702 C C . GLY A 1 85 ? -6.175 10.576 6.380 1.00 93.00 85 GLY A C 1
ATOM 703 O O . GLY A 1 85 ? -5.018 10.930 6.138 1.00 93.00 85 GLY A O 1
ATOM 704 N N . GLU A 1 86 ? -6.690 10.653 7.606 1.00 92.62 86 GLU A N 1
ATOM 705 C CA . GLU A 1 86 ? -6.067 11.309 8.762 1.00 92.62 86 GLU A CA 1
ATOM 706 C C . GLU A 1 86 ? -5.062 10.409 9.505 1.00 92.62 86 GLU A C 1
ATOM 708 O O . GLU A 1 86 ? -4.253 10.887 10.303 1.00 92.62 86 GLU A O 1
ATOM 713 N N . ARG A 1 87 ? -5.070 9.098 9.225 1.00 92.12 87 ARG A N 1
ATOM 714 C CA . ARG A 1 87 ? -4.178 8.105 9.842 1.00 92.12 87 ARG A CA 1
ATOM 715 C C . ARG A 1 87 ? -3.494 7.215 8.804 1.00 92.12 87 ARG A C 1
ATOM 717 O O . ARG A 1 87 ? -4.047 6.929 7.744 1.00 92.12 87 ARG A O 1
ATOM 724 N N . LEU A 1 88 ? -2.277 6.744 9.113 1.00 92.44 88 LEU A N 1
ATOM 725 C CA . LEU A 1 88 ? -1.552 5.810 8.239 1.00 92.44 88 LEU A CA 1
ATOM 726 C C . LEU A 1 88 ? -2.332 4.508 8.047 1.00 92.44 88 LEU A C 1
ATOM 728 O O . LEU A 1 88 ? -3.000 4.031 8.965 1.00 92.44 88 LEU A O 1
ATOM 732 N N . LEU A 1 89 ? -2.173 3.913 6.866 1.00 94.44 89 LEU A N 1
ATOM 733 C CA . LEU A 1 89 ? -2.987 2.794 6.403 1.00 94.44 89 LEU A CA 1
ATOM 734 C C . LEU A 1 89 ? -2.985 1.584 7.354 1.00 94.44 89 LEU A C 1
ATOM 736 O O . LEU A 1 89 ? -4.038 1.018 7.646 1.00 94.44 89 LEU A O 1
ATOM 740 N N . LEU A 1 90 ? -1.808 1.150 7.814 1.00 93.56 90 LEU A N 1
ATOM 741 C CA . LEU A 1 90 ? -1.685 -0.087 8.586 1.00 93.56 90 LEU A CA 1
ATOM 742 C C . LEU A 1 90 ? -1.852 0.169 10.084 1.00 93.56 90 LEU A C 1
ATOM 744 O O . LEU A 1 90 ? -1.098 0.934 10.694 1.00 93.56 90 LEU A O 1
ATOM 748 N N . LEU A 1 91 ? -2.833 -0.519 10.665 1.00 93.31 91 LEU A N 1
ATOM 749 C CA . LEU A 1 91 ? -3.141 -0.491 12.088 1.00 93.31 91 LEU A CA 1
ATOM 750 C C . LEU A 1 91 ? -2.621 -1.749 12.782 1.00 93.31 91 LEU A C 1
ATOM 752 O O . LEU A 1 91 ? -2.535 -2.825 12.192 1.00 93.31 91 LEU A O 1
ATOM 756 N N . PHE A 1 92 ? -2.323 -1.602 14.065 1.00 92.00 92 PHE A N 1
ATOM 757 C CA . PHE A 1 92 ? -1.944 -2.665 14.971 1.00 92.00 92 PHE A CA 1
ATOM 758 C C . PHE A 1 92 ? -2.810 -2.600 16.226 1.00 92.00 92 PHE A C 1
ATOM 760 O O . PHE A 1 92 ? -2.962 -1.541 16.841 1.00 92.00 92 PHE A O 1
ATOM 767 N N . TYR A 1 93 ? -3.379 -3.748 16.587 1.00 88.88 93 TYR A N 1
ATOM 768 C CA . TYR A 1 93 ? -4.114 -3.936 17.829 1.00 88.88 93 TYR A CA 1
ATOM 769 C C . TYR A 1 93 ? -3.164 -4.532 18.863 1.00 88.88 93 TYR A C 1
ATOM 771 O O . TYR A 1 93 ? -2.728 -5.677 18.723 1.00 88.88 93 TYR A O 1
ATOM 779 N N . ASP A 1 94 ? -2.798 -3.750 19.874 1.00 85.00 94 ASP A N 1
ATOM 780 C CA . ASP A 1 94 ? -1.816 -4.189 20.858 1.00 85.00 94 ASP A CA 1
ATOM 781 C C . ASP A 1 94 ? -2.426 -5.011 22.005 1.00 85.00 94 ASP A C 1
ATOM 783 O O . ASP A 1 94 ? -3.639 -5.090 22.200 1.00 85.00 94 ASP A O 1
ATOM 787 N N . SER A 1 95 ? -1.560 -5.636 22.805 1.00 81.94 95 SER A N 1
ATOM 788 C CA . SER A 1 95 ? -1.973 -6.481 23.932 1.00 81.94 95 SER A CA 1
ATOM 789 C C . SER A 1 95 ? -2.656 -5.716 25.072 1.00 81.94 95 SER A C 1
ATOM 791 O O . SER A 1 95 ? -3.165 -6.342 25.997 1.00 81.94 95 SER A O 1
ATOM 793 N N . LYS A 1 96 ? -2.615 -4.379 25.058 1.00 82.75 96 LYS A N 1
ATOM 794 C CA . LYS A 1 96 ? -3.307 -3.511 26.018 1.00 82.75 96 LYS A CA 1
ATOM 795 C C . LYS A 1 96 ? -4.668 -3.054 25.482 1.00 82.75 96 LYS A C 1
ATOM 797 O O . LYS A 1 96 ? -5.387 -2.355 26.189 1.00 82.75 96 LYS A O 1
ATOM 802 N N . GLY A 1 97 ? -5.024 -3.463 24.264 1.00 82.25 97 GLY A N 1
ATOM 803 C CA . GLY A 1 97 ? -6.264 -3.099 23.602 1.00 82.25 97 GLY A CA 1
ATOM 804 C C . GLY A 1 97 ? -6.208 -1.751 22.889 1.00 82.25 97 GLY A C 1
ATOM 805 O O . GLY A 1 97 ? -7.258 -1.226 22.541 1.00 82.25 97 GLY A O 1
ATOM 806 N N . TYR A 1 98 ? -5.037 -1.157 22.651 1.00 86.19 98 TYR A N 1
ATOM 807 C CA . TYR A 1 98 ? -4.956 0.067 21.853 1.00 86.19 98 TYR A CA 1
ATOM 808 C C . TYR A 1 98 ? -4.908 -0.251 20.360 1.00 86.19 98 TYR A C 1
ATOM 810 O O . TYR A 1 98 ? -4.211 -1.168 19.924 1.00 86.19 98 TYR A O 1
ATOM 818 N N . VAL A 1 99 ? -5.621 0.558 19.573 1.00 91.19 99 VAL A N 1
ATOM 819 C CA . VAL A 1 99 ? -5.474 0.611 18.116 1.00 91.19 99 VAL A CA 1
ATOM 820 C C . VAL A 1 99 ? -4.510 1.748 17.802 1.00 91.19 99 VAL A C 1
ATOM 822 O O . VAL A 1 99 ? -4.828 2.918 18.004 1.00 91.19 99 VAL A O 1
ATOM 825 N N . ARG A 1 100 ? -3.319 1.401 17.326 1.00 91.56 100 ARG A N 1
ATOM 826 C CA . ARG A 1 100 ? -2.284 2.355 16.904 1.00 91.56 100 ARG A CA 1
ATOM 827 C C . ARG A 1 100 ? -1.764 1.990 15.522 1.00 91.56 100 ARG A C 1
ATOM 829 O O . ARG A 1 100 ? -2.193 1.000 14.941 1.00 91.56 100 ARG A O 1
ATOM 836 N N . ASN A 1 101 ? -0.848 2.778 14.977 1.00 91.38 101 ASN A N 1
ATOM 837 C CA . ASN A 1 101 ? -0.201 2.423 13.720 1.00 91.38 101 ASN A CA 1
ATOM 838 C C . ASN A 1 101 ? 0.754 1.239 13.904 1.00 91.38 101 ASN A C 1
ATOM 840 O O . ASN A 1 101 ? 1.367 1.081 14.963 1.00 91.38 101 ASN A O 1
ATOM 844 N N . LEU A 1 102 ? 0.826 0.394 12.875 1.00 90.06 102 LEU A N 1
ATOM 845 C CA . LEU A 1 102 ? 1.753 -0.730 12.819 1.00 90.06 102 LEU A CA 1
ATOM 846 C C . LEU A 1 102 ? 3.183 -0.208 12.687 1.00 90.06 102 LEU A C 1
ATOM 848 O O . LEU A 1 102 ? 3.493 0.525 11.750 1.00 90.06 102 LEU A O 1
ATOM 852 N N . GLU A 1 103 ? 4.059 -0.637 13.587 1.00 86.12 103 GLU A N 1
ATOM 853 C CA . GLU A 1 103 ? 5.471 -0.275 13.565 1.00 86.12 103 GLU A CA 1
ATOM 854 C C . GLU A 1 103 ? 6.337 -1.423 13.032 1.00 86.12 103 GLU A C 1
ATOM 856 O O . GLU A 1 103 ? 5.968 -2.600 13.060 1.00 86.12 103 GLU A O 1
ATOM 861 N N . LEU A 1 104 ? 7.558 -1.099 12.592 1.00 80.31 104 LEU A N 1
ATOM 862 C CA . LEU A 1 104 ? 8.537 -2.118 12.198 1.00 80.31 104 LEU A CA 1
ATOM 863 C C . LEU A 1 104 ? 8.882 -3.060 13.365 1.00 80.31 104 LEU A C 1
ATOM 865 O O . LEU A 1 104 ? 9.110 -4.251 13.149 1.00 80.31 104 LEU A O 1
ATOM 869 N N . SER A 1 105 ? 8.908 -2.522 14.586 1.00 84.00 105 SER A N 1
ATOM 870 C CA . SER A 1 105 ? 9.160 -3.261 15.826 1.00 84.00 105 SER A CA 1
ATOM 871 C C . SER A 1 105 ? 8.130 -4.380 16.039 1.00 84.00 105 SER A C 1
ATOM 873 O O . SER A 1 105 ? 8.499 -5.477 16.459 1.00 84.00 105 SER A O 1
ATOM 875 N N . ASP A 1 106 ? 6.864 -4.150 15.672 1.00 87.12 106 ASP A N 1
ATOM 876 C CA . ASP A 1 106 ? 5.801 -5.155 15.748 1.00 87.12 106 ASP A CA 1
ATOM 877 C C . ASP A 1 106 ? 6.055 -6.298 14.767 1.00 87.12 106 ASP A C 1
ATOM 879 O O . ASP A 1 106 ? 5.982 -7.466 15.144 1.00 87.12 106 ASP A O 1
ATOM 883 N N . ILE A 1 107 ? 6.420 -5.976 13.523 1.00 82.38 107 ILE A N 1
ATOM 884 C CA . ILE A 1 107 ? 6.742 -6.988 12.508 1.00 82.38 107 ILE A CA 1
ATOM 885 C C . ILE A 1 107 ? 7.927 -7.837 12.978 1.00 82.38 107 ILE A C 1
ATOM 887 O O . ILE A 1 107 ? 7.866 -9.059 12.922 1.00 82.38 107 ILE A O 1
ATOM 891 N N . GLN A 1 108 ? 8.988 -7.211 13.490 1.00 81.56 108 GLN A N 1
ATOM 892 C CA . GLN A 1 108 ? 10.159 -7.930 14.003 1.00 81.56 108 GLN A CA 1
ATOM 893 C C . GLN A 1 108 ? 9.825 -8.815 15.209 1.00 81.56 108 GLN A C 1
ATOM 895 O O . GLN A 1 108 ? 10.409 -9.885 15.369 1.00 81.56 108 GLN A O 1
ATOM 900 N N . LYS A 1 109 ? 8.885 -8.377 16.054 1.00 85.62 109 LYS A N 1
ATOM 901 C CA . LYS A 1 109 ? 8.448 -9.121 17.235 1.00 85.62 109 LYS A CA 1
ATOM 902 C C . LYS A 1 109 ? 7.574 -10.326 16.883 1.00 85.62 109 LYS A C 1
ATOM 904 O O . LYS A 1 109 ? 7.757 -11.382 17.480 1.00 85.62 109 LYS A O 1
ATOM 909 N N . TYR A 1 110 ? 6.609 -10.164 15.978 1.00 85.50 110 TYR A N 1
ATOM 910 C CA . TYR A 1 110 ? 5.592 -11.188 15.699 1.00 85.50 110 TYR A CA 1
ATOM 911 C C . TYR A 1 110 ? 5.889 -12.040 14.462 1.00 85.50 110 TYR A C 1
ATOM 913 O O . TYR A 1 110 ? 5.325 -13.121 14.326 1.00 85.50 110 TYR A O 1
ATOM 921 N N . CYS A 1 111 ? 6.797 -11.602 13.591 1.00 82.19 111 CYS A N 1
ATOM 922 C CA . CYS A 1 111 ? 7.230 -12.343 12.411 1.00 82.19 111 CYS A CA 1
ATOM 923 C C . CYS A 1 111 ? 8.714 -12.711 12.537 1.00 82.19 111 CYS A C 1
ATOM 925 O O . CYS A 1 111 ? 9.537 -12.278 11.733 1.00 82.19 111 CYS A O 1
ATOM 927 N N . THR A 1 112 ? 9.071 -13.518 13.541 1.00 80.25 112 THR A N 1
ATOM 928 C CA . THR A 1 112 ? 10.467 -13.931 13.800 1.00 80.25 112 THR A CA 1
ATOM 929 C C . THR A 1 112 ? 11.094 -14.719 12.649 1.00 80.25 112 THR A C 1
ATOM 931 O O . THR A 1 112 ? 12.308 -14.681 12.468 1.00 80.25 112 THR A O 1
ATOM 934 N N . GLU A 1 113 ? 10.263 -15.378 11.837 1.00 79.62 113 GLU A N 1
ATOM 935 C CA . GLU A 1 113 ? 10.660 -16.059 10.594 1.00 79.62 113 GLU A CA 1
ATOM 936 C C . GLU A 1 113 ? 11.231 -15.074 9.554 1.00 79.62 113 GLU A C 1
ATOM 938 O O . GLU A 1 113 ? 12.003 -15.434 8.666 1.00 79.62 113 GLU A O 1
ATOM 943 N N . ILE A 1 114 ? 10.818 -13.808 9.646 1.00 70.50 114 ILE A N 1
ATOM 944 C CA . ILE A 1 114 ? 11.120 -12.742 8.701 1.00 70.50 114 ILE A CA 1
ATOM 945 C C . ILE A 1 114 ? 12.235 -11.882 9.307 1.00 70.50 114 ILE A C 1
ATOM 947 O O . ILE A 1 114 ? 12.010 -10.809 9.869 1.00 70.50 114 ILE A O 1
ATOM 951 N N . ALA A 1 115 ? 13.477 -12.361 9.187 1.00 65.06 115 ALA A N 1
ATOM 952 C CA . ALA A 1 115 ? 14.670 -11.652 9.650 1.00 65.06 115 ALA A CA 1
ATOM 953 C C . ALA A 1 115 ? 15.010 -10.458 8.732 1.00 65.06 115 ALA A C 1
ATOM 955 O O . ALA A 1 115 ? 15.981 -10.471 7.973 1.00 65.06 115 ALA A O 1
ATOM 956 N N . LEU A 1 116 ? 14.192 -9.405 8.774 1.00 67.69 116 LEU A N 1
ATOM 957 C CA . LEU A 1 116 ? 14.432 -8.183 8.009 1.00 67.69 116 LEU A CA 1
ATOM 958 C C . LEU A 1 116 ? 15.478 -7.334 8.719 1.00 67.69 116 LEU A C 1
ATOM 960 O O . LEU A 1 116 ? 15.168 -6.544 9.616 1.00 67.69 116 LEU A O 1
ATOM 964 N N . GLN A 1 117 ? 16.728 -7.447 8.267 1.00 72.56 117 GLN A N 1
ATOM 965 C CA . GLN A 1 117 ? 17.695 -6.385 8.521 1.00 72.56 117 GLN A CA 1
ATOM 966 C C . GLN A 1 117 ? 17.111 -5.053 8.033 1.00 72.56 117 GLN A C 1
ATOM 968 O O . GLN A 1 117 ? 16.414 -4.990 7.011 1.00 72.56 117 GLN A O 1
ATOM 973 N N . ARG A 1 118 ? 17.386 -3.969 8.766 1.00 72.50 118 ARG A N 1
ATOM 974 C CA . ARG A 1 118 ? 16.909 -2.632 8.393 1.00 72.50 118 ARG A CA 1
ATOM 975 C C . ARG A 1 118 ? 17.326 -2.336 6.949 1.00 72.50 118 ARG A C 1
ATOM 977 O O . ARG A 1 118 ? 18.469 -2.565 6.573 1.00 72.50 118 ARG A O 1
ATOM 984 N N . ASN A 1 119 ? 16.393 -1.832 6.144 1.00 77.81 119 ASN A N 1
ATOM 985 C CA . ASN A 1 119 ? 16.570 -1.548 4.713 1.00 77.81 119 ASN A CA 1
ATOM 986 C C . ASN A 1 119 ? 16.811 -2.758 3.791 1.00 77.81 119 ASN A C 1
ATOM 988 O O . ASN A 1 119 ? 16.958 -2.543 2.588 1.00 77.81 119 ASN A O 1
ATOM 992 N N . TRP A 1 120 ? 16.792 -4.006 4.277 1.00 84.44 120 TRP A N 1
ATOM 993 C CA . TRP A 1 120 ? 16.998 -5.179 3.417 1.00 84.44 120 TRP A CA 1
ATOM 994 C C . TRP A 1 120 ? 16.008 -5.216 2.250 1.00 84.44 120 TRP A C 1
ATOM 996 O O . TRP A 1 120 ? 16.421 -5.322 1.100 1.00 84.44 120 TRP A O 1
ATOM 1006 N N . THR A 1 121 ? 14.713 -5.005 2.523 1.00 85.31 121 THR A N 1
ATOM 1007 C CA . THR A 1 121 ? 13.666 -4.976 1.486 1.00 85.31 121 THR A CA 1
ATOM 1008 C C . THR A 1 121 ? 13.940 -3.931 0.413 1.00 85.31 121 THR A C 1
ATOM 1010 O O . THR A 1 121 ? 13.660 -4.161 -0.758 1.00 85.31 121 THR A O 1
ATOM 1013 N N . ARG A 1 122 ? 14.501 -2.782 0.804 1.00 86.75 122 ARG A N 1
ATOM 1014 C CA . ARG A 1 122 ? 14.839 -1.690 -0.106 1.00 86.75 122 ARG A CA 1
ATOM 1015 C C . ARG A 1 122 ? 16.046 -2.047 -0.971 1.00 86.75 122 ARG A C 1
ATOM 1017 O O . ARG A 1 122 ? 15.992 -1.852 -2.180 1.00 86.75 122 ARG A O 1
ATOM 1024 N N . HIS A 1 123 ? 17.114 -2.582 -0.380 1.00 89.38 123 HIS A N 1
ATOM 1025 C CA . HIS A 1 123 ? 18.301 -3.002 -1.132 1.00 89.38 123 HIS A CA 1
ATOM 1026 C C . HIS A 1 123 ? 17.999 -4.157 -2.086 1.00 89.38 123 HIS A C 1
ATOM 1028 O O . HIS A 1 123 ? 18.394 -4.102 -3.249 1.00 89.38 123 HIS A O 1
ATOM 1034 N N . PHE A 1 124 ? 17.241 -5.148 -1.618 1.00 90.62 124 PHE A N 1
ATOM 1035 C CA . PHE A 1 124 ? 16.760 -6.245 -2.446 1.00 90.62 124 PHE A CA 1
ATOM 1036 C C . PHE A 1 124 ? 15.929 -5.725 -3.627 1.00 90.62 124 PHE A C 1
ATOM 1038 O O . PHE A 1 124 ? 16.238 -6.047 -4.772 1.00 90.62 124 PHE A O 1
ATOM 1045 N N . ALA A 1 125 ? 14.938 -4.860 -3.370 1.00 91.56 125 ALA A N 1
ATOM 1046 C CA . ALA A 1 125 ? 14.114 -4.276 -4.427 1.00 91.56 125 ALA A CA 1
ATOM 1047 C C . ALA A 1 125 ? 14.956 -3.500 -5.451 1.00 91.56 125 ALA A C 1
ATOM 1049 O O . ALA A 1 125 ? 14.706 -3.622 -6.646 1.00 91.56 125 ALA A O 1
ATOM 1050 N N . ARG A 1 126 ? 15.989 -2.756 -5.016 1.00 92.00 126 ARG A N 1
ATOM 1051 C CA . ARG A 1 126 ? 16.876 -2.028 -5.943 1.00 92.00 126 ARG A CA 1
ATOM 1052 C C . ARG A 1 126 ? 17.584 -2.991 -6.874 1.00 92.00 126 ARG A C 1
ATOM 1054 O O . ARG A 1 126 ? 17.544 -2.814 -8.085 1.00 92.00 126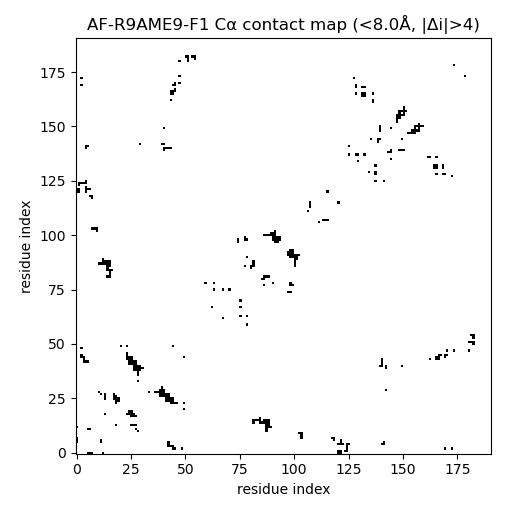 ARG A O 1
ATOM 1061 N N . TYR A 1 127 ? 18.236 -3.992 -6.287 1.00 92.69 127 TYR A N 1
ATOM 1062 C CA . TYR A 1 127 ? 19.015 -4.965 -7.036 1.00 92.69 127 TYR A CA 1
ATOM 1063 C C . TYR A 1 127 ? 18.139 -5.727 -8.031 1.00 92.69 127 TYR A C 1
ATOM 1065 O O . TYR A 1 127 ? 18.539 -5.936 -9.173 1.00 92.69 127 TYR A O 1
ATOM 1073 N N . PHE A 1 128 ? 16.930 -6.093 -7.604 1.00 94.62 128 PHE A N 1
ATOM 1074 C CA . PHE A 1 128 ? 15.960 -6.769 -8.449 1.00 94.62 128 PHE A CA 1
ATOM 1075 C C . PHE A 1 128 ? 15.474 -5.871 -9.597 1.00 94.62 128 PHE A C 1
ATOM 1077 O O . PHE A 1 128 ? 15.528 -6.284 -10.752 1.00 94.62 128 PHE A O 1
ATOM 1084 N N . PHE A 1 129 ? 15.045 -4.634 -9.320 1.00 94.19 129 PHE A N 1
ATOM 1085 C CA . PHE A 1 129 ? 14.553 -3.722 -10.360 1.00 94.19 129 PHE A CA 1
ATOM 1086 C C . PHE A 1 129 ? 15.644 -3.300 -11.350 1.00 94.19 129 PHE A C 1
ATOM 1088 O O . PHE A 1 129 ? 15.340 -3.155 -12.532 1.00 94.19 129 PHE A O 1
ATOM 1095 N N . ALA A 1 130 ? 16.908 -3.222 -10.920 1.00 93.38 130 ALA A N 1
ATOM 1096 C CA . ALA A 1 130 ? 18.068 -2.973 -11.788 1.00 93.38 130 ALA A CA 1
ATOM 1097 C C . ALA A 1 130 ? 18.275 -4.020 -12.889 1.00 93.38 130 ALA A C 1
ATOM 1099 O O . ALA A 1 130 ? 18.938 -3.735 -13.880 1.00 93.38 130 ALA A O 1
ATOM 1100 N N . GLN A 1 131 ? 17.683 -5.210 -12.765 1.00 93.69 131 GLN A N 1
ATOM 1101 C CA . GLN A 1 131 ? 17.735 -6.219 -13.827 1.00 93.69 131 GLN A CA 1
ATOM 1102 C C . GLN A 1 131 ? 16.740 -5.949 -14.967 1.00 93.69 131 GLN A C 1
ATOM 1104 O O . GLN A 1 131 ? 16.845 -6.566 -16.025 1.00 93.69 131 GLN A O 1
ATOM 1109 N N . TYR A 1 132 ? 15.751 -5.074 -14.753 1.00 92.69 132 TYR A N 1
ATOM 1110 C CA . TYR A 1 132 ? 14.595 -4.934 -15.648 1.00 92.69 132 TYR A CA 1
ATOM 1111 C C . TYR A 1 132 ? 14.254 -3.490 -16.025 1.00 92.69 132 TYR A C 1
ATOM 1113 O O . TYR A 1 132 ? 13.488 -3.288 -16.963 1.00 92.69 132 TYR A O 1
ATOM 1121 N N . CYS A 1 133 ? 14.771 -2.501 -15.296 1.00 91.06 133 CYS A N 1
ATOM 1122 C CA . CYS A 1 133 ? 14.393 -1.096 -15.436 1.00 91.06 133 CYS A CA 1
ATOM 1123 C C . CYS A 1 133 ? 15.621 -0.229 -15.725 1.00 91.06 133 CYS A C 1
ATOM 1125 O O . CYS A 1 133 ? 16.730 -0.560 -15.309 1.00 91.06 133 CYS A O 1
ATOM 1127 N N . ASN A 1 134 ? 15.412 0.905 -16.397 1.00 88.75 134 ASN A N 1
ATOM 1128 C CA . ASN A 1 134 ? 16.453 1.920 -16.566 1.00 88.75 134 ASN A CA 1
ATOM 1129 C C . ASN A 1 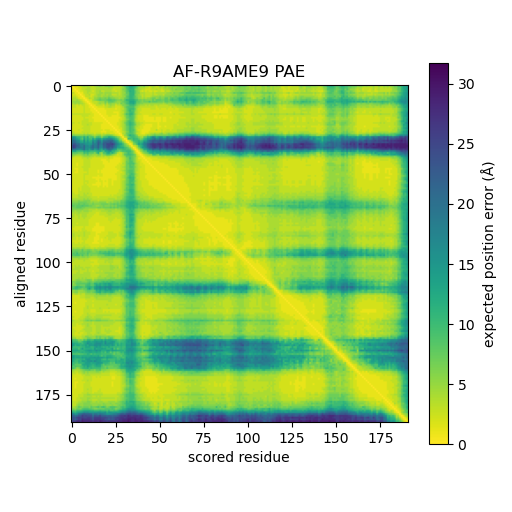134 ? 16.901 2.482 -15.195 1.00 88.75 134 ASN A C 1
ATOM 1131 O O . ASN A 1 134 ? 16.067 2.739 -14.325 1.00 88.75 134 ASN A O 1
ATOM 1135 N N . GLU A 1 135 ? 18.208 2.694 -15.025 1.00 86.88 135 GLU A N 1
ATOM 1136 C CA . GLU A 1 135 ? 18.819 3.268 -13.823 1.00 86.88 135 GLU A CA 1
ATOM 1137 C C . GLU A 1 135 ? 18.228 4.630 -13.436 1.00 86.88 135 GLU A C 1
ATOM 1139 O O . GLU A 1 135 ? 18.024 4.870 -12.249 1.00 86.88 135 GLU A O 1
ATOM 1144 N N . ASP A 1 136 ? 17.870 5.481 -14.401 1.00 83.31 136 ASP A N 1
ATOM 1145 C CA . ASP A 1 136 ? 17.255 6.782 -14.121 1.00 83.31 136 ASP A CA 1
ATOM 1146 C C . ASP A 1 136 ? 15.897 6.594 -13.413 1.00 83.31 136 ASP A C 1
ATOM 1148 O O . ASP A 1 136 ? 15.618 7.227 -12.397 1.00 83.31 136 ASP A O 1
ATOM 1152 N N . LEU A 1 137 ? 15.066 5.648 -13.875 1.00 85.19 137 LEU A N 1
ATOM 1153 C CA . LEU A 1 137 ? 13.782 5.332 -13.225 1.00 85.19 137 LEU A CA 1
ATOM 1154 C C . LEU A 1 137 ? 13.971 4.757 -11.826 1.00 85.19 137 LEU A C 1
ATOM 1156 O O . LEU A 1 137 ? 13.191 5.031 -10.908 1.00 85.19 137 LEU A O 1
ATOM 1160 N N . ILE A 1 138 ? 14.999 3.927 -11.671 1.00 88.44 138 ILE A N 1
ATOM 1161 C CA . ILE A 1 138 ? 15.358 3.360 -10.379 1.00 88.44 138 ILE A CA 1
ATOM 1162 C C . ILE A 1 138 ? 15.809 4.487 -9.454 1.00 88.44 138 ILE A C 1
ATOM 1164 O O . ILE A 1 138 ? 15.383 4.533 -8.306 1.00 88.44 138 ILE A O 1
ATOM 1168 N N . ASN A 1 139 ? 16.624 5.431 -9.911 1.00 85.38 139 ASN A N 1
ATOM 1169 C CA . ASN A 1 139 ? 17.022 6.566 -9.089 1.00 85.38 139 ASN A CA 1
ATOM 1170 C C . ASN A 1 139 ? 15.809 7.388 -8.640 1.00 85.38 139 ASN A C 1
ATOM 1172 O O . ASN A 1 139 ? 15.729 7.689 -7.444 1.00 85.38 139 ASN A O 1
ATOM 1176 N N . GLY A 1 140 ? 14.795 7.557 -9.490 1.00 82.06 140 GLY A N 1
ATOM 1177 C CA . GLY A 1 140 ? 13.586 8.289 -9.115 1.00 82.06 140 GLY A CA 1
ATOM 1178 C C . GLY A 1 140 ? 12.758 7.623 -8.030 1.00 82.06 140 GLY A C 1
ATOM 1179 O O . GLY A 1 140 ? 12.475 8.229 -6.991 1.00 82.06 140 GLY A O 1
ATOM 1180 N N . ILE A 1 141 ? 12.444 6.333 -8.167 1.00 86.56 141 ILE A N 1
ATOM 1181 C CA . ILE A 1 141 ? 11.687 5.627 -7.114 1.00 86.56 141 ILE A CA 1
ATOM 1182 C C . ILE A 1 141 ? 12.524 5.422 -5.837 1.00 86.56 141 ILE A C 1
ATOM 1184 O O . ILE A 1 141 ? 11.978 5.236 -4.747 1.00 86.56 141 ILE A O 1
ATOM 1188 N N . PHE A 1 142 ? 13.855 5.508 -5.934 1.00 85.94 142 PHE A N 1
ATOM 1189 C CA . PHE A 1 142 ? 14.757 5.491 -4.786 1.00 85.94 142 PHE A CA 1
ATOM 1190 C C . PHE A 1 142 ? 15.078 6.893 -4.238 1.00 85.94 142 PHE A C 1
ATOM 1192 O O . PHE A 1 142 ? 15.745 6.976 -3.207 1.00 85.94 142 PHE A O 1
ATOM 1199 N N . GLY A 1 143 ? 14.541 7.980 -4.800 1.00 78.81 143 GLY A N 1
ATOM 1200 C CA . GLY A 1 143 ? 14.809 9.351 -4.337 1.00 78.81 143 GLY A CA 1
ATOM 1201 C C . GLY A 1 143 ? 16.293 9.724 -4.410 1.00 78.81 143 GLY A C 1
ATOM 1202 O O . GLY A 1 143 ? 16.819 10.358 -3.495 1.00 78.81 143 GLY A O 1
ATOM 1203 N N . HIS A 1 144 ? 16.978 9.226 -5.438 1.00 80.12 144 HIS A N 1
ATOM 1204 C CA . HIS A 1 144 ? 18.368 9.529 -5.775 1.00 80.12 144 HIS A CA 1
ATOM 1205 C C . HIS A 1 144 ? 18.469 10.394 -7.045 1.00 80.12 144 HIS A C 1
ATOM 1207 O O . HIS A 1 144 ? 19.561 10.518 -7.592 1.00 80.12 144 HIS A O 1
ATOM 1213 N N . ASP A 1 145 ? 17.353 10.960 -7.514 1.00 66.88 145 ASP A N 1
ATOM 1214 C CA . ASP A 1 145 ? 17.338 11.880 -8.652 1.00 66.88 145 ASP A CA 1
ATOM 1215 C C . ASP A 1 145 ? 18.155 13.137 -8.357 1.00 66.88 145 ASP A C 1
ATOM 1217 O O . ASP A 1 145 ? 18.184 13.648 -7.229 1.00 66.88 145 ASP A O 1
ATOM 1221 N N . GLU A 1 146 ? 18.799 13.662 -9.397 1.00 63.84 146 GLU A N 1
ATOM 1222 C CA . GLU A 1 146 ? 19.336 15.013 -9.343 1.00 63.84 146 GLU A CA 1
ATOM 1223 C C . GLU A 1 146 ? 18.189 16.036 -9.355 1.00 63.84 146 GLU A C 1
ATOM 1225 O O . GLU A 1 146 ? 17.063 15.759 -9.780 1.00 63.84 146 GLU A O 1
ATOM 1230 N N . ALA A 1 147 ? 18.469 17.255 -8.890 1.00 62.00 147 ALA A N 1
ATOM 1231 C CA . ALA A 1 147 ? 17.480 18.326 -8.921 1.00 62.00 147 ALA A CA 1
ATOM 1232 C C . ALA A 1 147 ? 16.926 18.513 -10.349 1.00 62.00 147 ALA A C 1
ATOM 1234 O O . ALA A 1 147 ? 17.695 18.549 -11.307 1.00 62.00 147 ALA A O 1
ATOM 1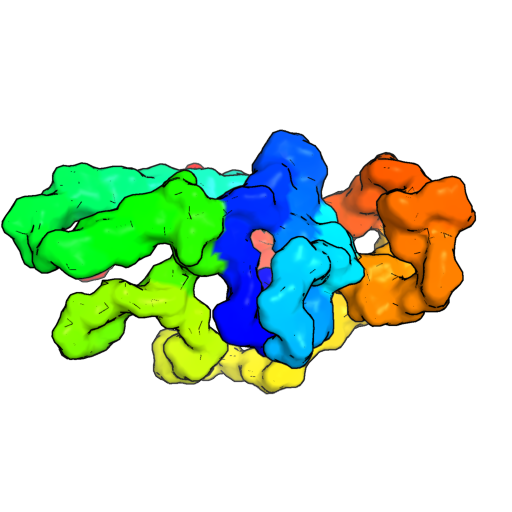235 N N . MET A 1 148 ? 15.603 18.680 -10.469 1.00 59.41 148 MET A N 1
ATOM 1236 C CA . MET A 1 148 ? 14.853 18.832 -11.731 1.00 59.41 148 MET A CA 1
ATOM 1237 C C . MET A 1 148 ? 14.684 17.562 -12.585 1.00 59.41 148 MET A C 1
ATOM 1239 O O . MET A 1 148 ? 14.049 17.630 -13.636 1.00 59.41 148 MET A O 1
ATOM 1243 N N . GLN A 1 149 ? 15.200 16.408 -12.152 1.00 61.31 149 GLN A N 1
ATOM 1244 C CA . GLN A 1 149 ? 14.981 15.133 -12.850 1.00 61.31 149 GLN A CA 1
ATOM 1245 C C . GLN A 1 149 ? 13.760 14.363 -12.328 1.00 61.31 149 GLN A C 1
ATOM 1247 O O . GLN A 1 149 ? 13.293 13.448 -13.004 1.00 61.31 149 GLN A O 1
ATOM 1252 N N . GLU A 1 150 ? 13.191 14.768 -11.188 1.00 63.75 150 GLU A N 1
ATOM 1253 C CA . GLU A 1 150 ? 12.011 14.136 -10.586 1.00 63.75 150 GLU A CA 1
ATOM 1254 C C . GLU A 1 150 ? 10.834 14.062 -11.574 1.00 63.75 150 GLU A C 1
ATOM 1256 O O . GLU A 1 150 ? 10.549 15.018 -12.285 1.00 63.75 150 GLU A O 1
ATOM 1261 N N . LEU A 1 151 ? 10.097 12.948 -11.587 1.00 61.09 151 LEU A N 1
ATOM 1262 C CA . LEU A 1 151 ? 9.086 12.610 -12.608 1.00 61.09 151 LEU A CA 1
ATOM 1263 C C . LEU A 1 151 ? 7.937 13.629 -12.801 1.00 61.09 151 LEU A C 1
ATOM 1265 O O . LEU A 1 151 ? 7.228 13.580 -13.802 1.00 61.09 151 LEU A O 1
ATOM 1269 N N . PHE A 1 152 ? 7.739 14.549 -11.855 1.00 65.06 152 PHE A N 1
ATOM 1270 C CA . PHE A 1 152 ? 6.737 15.620 -11.946 1.00 65.06 152 PHE A CA 1
ATOM 1271 C C . PHE A 1 152 ? 7.348 17.022 -11.985 1.00 65.06 152 PHE A C 1
ATOM 1273 O O . PHE A 1 152 ? 6.618 18.015 -11.950 1.00 65.06 152 PHE A O 1
ATOM 1280 N N . ASP A 1 153 ? 8.674 17.121 -12.075 1.00 66.94 153 ASP A N 1
ATOM 1281 C CA . ASP A 1 153 ? 9.321 18.381 -12.391 1.00 66.94 153 ASP A CA 1
ATOM 1282 C C . ASP A 1 153 ? 9.051 18.736 -13.858 1.00 66.94 153 ASP A C 1
ATOM 1284 O O . ASP A 1 153 ? 9.095 17.896 -14.758 1.00 66.94 153 ASP A O 1
ATOM 1288 N N . ARG A 1 154 ? 8.783 20.017 -14.111 1.00 62.59 154 ARG A N 1
ATOM 1289 C CA . ARG A 1 154 ? 8.477 20.548 -15.447 1.00 62.59 154 ARG A CA 1
ATOM 1290 C C . ARG A 1 154 ? 9.614 20.367 -16.460 1.00 62.59 154 ARG A C 1
ATOM 1292 O O . ARG A 1 154 ? 9.379 20.539 -17.653 1.00 62.59 154 ARG A O 1
ATOM 1299 N N . TYR A 1 155 ? 10.830 20.097 -15.990 1.00 63.00 155 TYR A N 1
ATOM 1300 C CA . TYR A 1 155 ? 12.009 19.857 -16.818 1.00 63.00 155 TYR A CA 1
ATOM 1301 C C . TYR A 1 155 ? 12.402 18.383 -16.911 1.00 63.00 155 TYR A C 1
ATOM 1303 O O . TYR A 1 155 ? 13.373 18.062 -17.599 1.00 63.00 155 TYR A O 1
ATOM 1311 N N . SER A 1 156 ? 11.653 17.491 -16.263 1.00 66.44 156 SER A N 1
ATOM 1312 C CA . SER A 1 156 ? 11.928 16.065 -16.325 1.00 66.44 156 SER A CA 1
ATOM 1313 C C . SER A 1 156 ? 11.613 15.496 -17.706 1.00 66.44 156 SER A C 1
ATOM 1315 O O . SER A 1 156 ? 10.601 15.818 -18.330 1.00 66.44 156 SER A O 1
ATOM 1317 N N . GLY A 1 157 ? 12.500 14.623 -18.186 1.00 63.78 157 GLY A N 1
ATOM 1318 C CA . GLY A 1 157 ? 12.278 13.839 -19.400 1.00 63.78 157 GLY A CA 1
ATOM 1319 C C . GLY A 1 157 ? 11.343 12.647 -19.188 1.00 63.78 157 GLY A C 1
ATOM 1320 O O . GLY A 1 157 ? 10.964 12.002 -20.169 1.00 63.78 157 GLY A O 1
ATOM 1321 N N . PHE A 1 158 ? 10.978 12.347 -17.937 1.00 67.81 158 PHE A N 1
ATOM 1322 C CA . PHE A 1 158 ? 10.135 11.208 -17.619 1.00 67.81 158 PHE A CA 1
ATOM 1323 C C . PHE A 1 158 ? 8.680 11.422 -18.020 1.00 67.81 158 PHE A C 1
ATOM 1325 O O . PHE A 1 158 ? 8.095 12.496 -17.888 1.00 67.81 158 PHE A O 1
ATOM 1332 N N . LYS A 1 159 ? 8.064 10.333 -18.460 1.00 68.69 159 LYS A N 1
ATOM 1333 C CA . LYS A 1 159 ? 6.635 10.220 -18.712 1.00 68.69 159 LYS A CA 1
ATOM 1334 C C . LYS A 1 159 ? 6.026 9.272 -17.691 1.00 68.69 159 LYS A C 1
ATOM 1336 O O . LYS A 1 159 ? 6.653 8.325 -17.230 1.00 68.69 159 LYS A O 1
ATOM 1341 N N . THR A 1 160 ? 4.743 9.452 -17.405 1.00 67.25 160 THR A N 1
ATOM 1342 C CA . THR A 1 160 ? 3.991 8.553 -16.513 1.00 67.25 160 THR A CA 1
ATOM 1343 C C . THR A 1 160 ? 3.985 7.092 -16.982 1.00 67.25 160 THR A C 1
ATOM 1345 O O . THR A 1 160 ? 3.901 6.189 -16.150 1.00 67.25 160 THR A O 1
ATOM 1348 N N . ILE A 1 161 ? 4.124 6.854 -18.293 1.00 75.94 161 ILE A N 1
ATOM 1349 C CA . ILE A 1 161 ? 4.274 5.515 -18.890 1.00 75.94 161 ILE A CA 1
ATOM 1350 C C . ILE A 1 161 ? 5.597 4.837 -18.519 1.00 75.94 161 ILE A C 1
ATOM 1352 O O . ILE A 1 161 ? 5.693 3.617 -18.572 1.00 75.94 161 ILE A O 1
ATOM 1356 N N . ASP A 1 162 ? 6.616 5.586 -18.097 1.00 80.00 162 ASP A N 1
ATOM 1357 C CA . ASP A 1 162 ? 7.907 4.990 -17.754 1.00 80.00 162 ASP A CA 1
ATOM 1358 C C . ASP A 1 162 ? 7.811 4.148 -16.469 1.00 80.00 162 ASP A C 1
ATOM 1360 O O . ASP A 1 162 ? 8.541 3.169 -16.298 1.00 80.00 162 ASP A O 1
ATOM 1364 N N . TYR A 1 163 ? 6.821 4.429 -15.611 1.00 87.88 163 TYR A N 1
ATOM 1365 C CA . TYR A 1 163 ? 6.487 3.568 -14.478 1.00 87.88 163 TYR A CA 1
ATOM 1366 C C . TYR A 1 163 ? 5.931 2.198 -14.873 1.00 87.88 163 TYR A C 1
A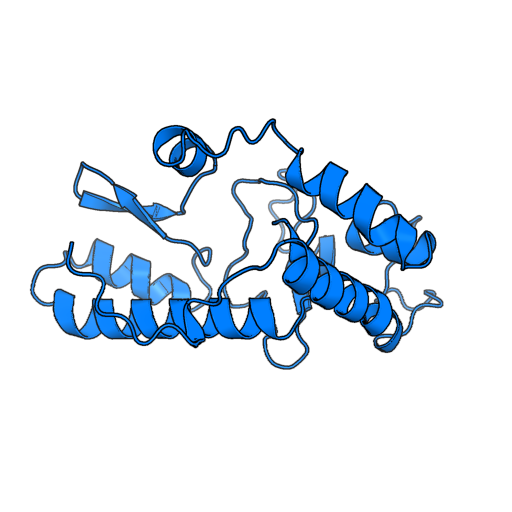TOM 1368 O O . TYR A 1 163 ? 5.915 1.304 -14.025 1.00 87.88 163 TYR A O 1
ATOM 1376 N N . ASP A 1 164 ? 5.541 1.972 -16.129 1.00 90.31 164 ASP A N 1
ATOM 1377 C CA . ASP A 1 164 ? 5.133 0.639 -16.578 1.00 90.31 164 ASP A CA 1
ATOM 1378 C C . ASP A 1 164 ? 6.302 -0.353 -16.557 1.00 90.31 164 ASP A C 1
ATOM 1380 O O . ASP A 1 164 ? 6.081 -1.532 -16.288 1.00 90.31 164 ASP A O 1
ATOM 1384 N N . GLN A 1 165 ? 7.550 0.112 -16.710 1.00 91.50 165 GLN A N 1
ATOM 1385 C CA . GLN A 1 165 ? 8.731 -0.737 -16.503 1.00 91.50 165 GLN A CA 1
ATOM 1386 C C . GLN A 1 165 ? 8.821 -1.214 -15.050 1.00 91.50 165 GLN A C 1
ATOM 1388 O O . GLN A 1 165 ? 9.011 -2.404 -14.794 1.00 9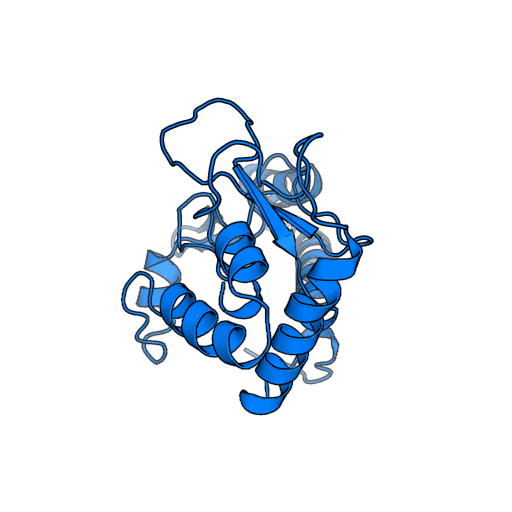1.50 165 GLN A O 1
ATOM 1393 N N . ILE A 1 166 ? 8.608 -0.301 -14.092 1.00 93.12 166 ILE A N 1
ATOM 1394 C CA . ILE A 1 166 ? 8.611 -0.642 -12.666 1.00 93.12 166 ILE A CA 1
ATOM 1395 C C . ILE A 1 166 ? 7.466 -1.606 -12.347 1.00 93.12 166 ILE A C 1
ATOM 1397 O O . ILE A 1 166 ? 7.685 -2.604 -11.664 1.00 93.12 166 ILE A O 1
ATOM 1401 N N . ARG A 1 167 ? 6.257 -1.358 -12.866 1.00 94.88 167 ARG A N 1
ATOM 1402 C CA . ARG A 1 167 ? 5.096 -2.240 -12.652 1.00 94.88 167 ARG A CA 1
ATOM 1403 C C . ARG A 1 167 ? 5.318 -3.631 -13.244 1.00 94.88 167 ARG A C 1
ATOM 1405 O O . ARG A 1 167 ? 5.067 -4.619 -12.562 1.00 94.88 167 ARG A O 1
ATOM 1412 N N . ALA A 1 168 ? 5.872 -3.720 -14.451 1.00 95.50 168 ALA A N 1
ATOM 1413 C CA . ALA A 1 168 ? 6.226 -4.997 -15.064 1.00 95.50 168 ALA A CA 1
ATOM 1414 C C . ALA A 1 168 ? 7.288 -5.753 -14.245 1.00 95.50 168 ALA A C 1
ATOM 1416 O O . ALA A 1 168 ? 7.204 -6.972 -14.084 1.00 95.50 168 ALA A O 1
ATOM 1417 N N . ALA A 1 169 ? 8.273 -5.049 -13.680 1.00 95.44 169 ALA A N 1
ATOM 1418 C CA . ALA A 1 169 ? 9.242 -5.654 -12.772 1.00 95.44 169 ALA A CA 1
ATOM 1419 C C . ALA A 1 169 ? 8.590 -6.101 -11.449 1.00 95.44 169 ALA A C 1
ATOM 1421 O O . ALA A 1 169 ? 8.899 -7.177 -10.944 1.00 95.44 169 ALA A O 1
ATOM 1422 N N . GLN A 1 170 ? 7.646 -5.334 -10.900 1.00 96.31 170 GLN A N 1
ATOM 1423 C CA . GLN A 1 170 ? 6.865 -5.738 -9.726 1.00 96.31 170 GLN A CA 1
ATOM 1424 C C . GLN A 1 170 ? 6.040 -7.005 -9.991 1.00 96.31 170 GLN A C 1
ATOM 1426 O O . GLN A 1 170 ? 5.997 -7.878 -9.127 1.00 96.31 170 GLN A O 1
ATOM 1431 N N . ASP A 1 171 ? 5.439 -7.147 -11.173 1.00 96.69 171 ASP A N 1
ATOM 1432 C CA . ASP A 1 171 ? 4.708 -8.362 -11.556 1.00 96.69 171 ASP A CA 1
ATOM 1433 C C . ASP A 1 171 ? 5.637 -9.583 -11.618 1.00 96.69 171 ASP A C 1
ATOM 1435 O O . ASP A 1 171 ? 5.330 -10.624 -11.036 1.00 96.69 171 ASP A O 1
ATOM 1439 N N . LYS A 1 172 ? 6.833 -9.435 -12.207 1.00 96.50 172 LYS A N 1
ATOM 1440 C CA . LYS A 1 172 ? 7.871 -10.483 -12.174 1.00 96.50 172 LYS A CA 1
ATOM 1441 C C . LYS A 1 172 ? 8.291 -10.835 -10.751 1.00 96.50 172 LYS A C 1
ATOM 1443 O O . LYS A 1 172 ? 8.547 -11.999 -10.454 1.00 96.50 172 LYS A O 1
ATOM 1448 N N . LEU A 1 173 ? 8.384 -9.841 -9.867 1.00 95.31 173 LEU A N 1
ATOM 1449 C CA . LEU A 1 173 ? 8.737 -10.073 -8.470 1.00 95.31 173 LEU A CA 1
ATOM 1450 C C . LEU A 1 173 ? 7.671 -10.914 -7.758 1.00 95.31 173 LEU A C 1
ATOM 1452 O O . LEU A 1 173 ? 8.014 -11.853 -7.042 1.00 95.31 173 LEU A O 1
ATOM 1456 N N . VAL A 1 174 ? 6.394 -10.583 -7.963 1.00 95.06 174 VAL A N 1
ATOM 1457 C CA . VAL A 1 174 ? 5.252 -11.338 -7.426 1.00 95.06 174 VAL A CA 1
ATOM 1458 C C . VAL A 1 174 ? 5.294 -12.791 -7.901 1.00 95.06 174 VAL A C 1
ATOM 1460 O O . VAL A 1 174 ? 5.132 -13.697 -7.084 1.00 95.06 174 VAL A O 1
ATOM 1463 N N . GLU A 1 175 ? 5.561 -13.007 -9.192 1.00 94.88 175 GLU A N 1
ATOM 1464 C CA . GLU A 1 175 ? 5.664 -14.337 -9.800 1.00 94.88 175 GLU A CA 1
ATOM 1465 C C . GLU A 1 175 ? 6.831 -15.150 -9.219 1.00 94.88 175 GLU A C 1
ATOM 1467 O O . GLU A 1 175 ? 6.627 -16.264 -8.740 1.00 94.88 175 GLU A O 1
ATOM 1472 N N . ILE A 1 176 ? 8.042 -14.582 -9.190 1.00 94.31 176 ILE A N 1
ATOM 1473 C CA . ILE A 1 176 ? 9.259 -15.266 -8.717 1.00 94.31 176 ILE A CA 1
ATOM 1474 C C . ILE A 1 176 ? 9.162 -15.639 -7.238 1.00 94.31 176 ILE A C 1
ATOM 1476 O O . ILE A 1 176 ? 9.596 -16.719 -6.839 1.00 94.31 176 ILE A O 1
ATOM 1480 N N . LEU A 1 177 ? 8.600 -14.752 -6.416 1.00 90.69 177 LEU A N 1
ATOM 1481 C CA . LEU A 1 177 ? 8.396 -15.017 -4.994 1.00 90.69 177 LEU A CA 1
ATOM 1482 C C . LEU A 1 177 ? 7.154 -15.880 -4.721 1.00 90.69 177 LEU A C 1
ATOM 1484 O O . LEU A 1 177 ? 6.895 -16.200 -3.562 1.00 90.69 177 LEU A O 1
ATOM 1488 N N . ALA A 1 178 ? 6.390 -16.240 -5.760 1.00 92.94 178 ALA A N 1
ATOM 1489 C CA . ALA A 1 178 ? 5.139 -16.986 -5.670 1.00 92.94 178 ALA A CA 1
ATOM 1490 C C . ALA A 1 178 ? 4.178 -16.401 -4.615 1.00 92.94 178 ALA A C 1
ATOM 1492 O O . ALA A 1 178 ? 3.583 -17.133 -3.814 1.00 92.94 178 ALA A O 1
ATOM 1493 N N . LEU A 1 179 ? 4.054 -15.067 -4.584 1.00 89.69 179 LEU A N 1
ATOM 1494 C CA . LEU A 1 179 ? 3.246 -14.390 -3.571 1.00 89.69 179 LEU A CA 1
ATOM 1495 C C . LEU A 1 179 ? 1.771 -14.751 -3.746 1.00 89.69 179 LEU A C 1
ATOM 1497 O O . LEU A 1 179 ? 1.195 -14.618 -4.826 1.00 89.69 179 LEU A O 1
ATOM 1501 N N . LYS A 1 180 ? 1.146 -15.183 -2.651 1.00 89.81 180 LYS A N 1
ATOM 1502 C CA . LYS A 1 180 ? -0.283 -15.489 -2.613 1.00 89.81 180 LYS A CA 1
ATOM 1503 C C . LYS A 1 180 ? -1.046 -14.252 -2.172 1.00 89.81 180 LYS A C 1
ATOM 1505 O O . LYS A 1 180 ? -0.713 -13.648 -1.158 1.00 89.81 180 LYS A O 1
ATOM 1510 N N . SER A 1 181 ? -2.063 -13.896 -2.944 1.00 89.75 181 SER A N 1
ATOM 1511 C CA . SER A 1 181 ? -2.912 -12.747 -2.659 1.00 89.75 181 SER A CA 1
ATOM 1512 C C . SER A 1 181 ? -3.979 -13.112 -1.627 1.00 89.75 181 SER A C 1
ATOM 1514 O O . SER A 1 181 ? -4.695 -14.101 -1.801 1.00 89.75 181 SER A O 1
ATOM 1516 N N . MET A 1 182 ? -4.134 -12.288 -0.590 1.00 87.81 182 MET A N 1
ATOM 1517 C CA . MET A 1 182 ? -5.264 -12.397 0.334 1.00 87.81 182 MET A CA 1
ATOM 1518 C C . MET A 1 182 ? -6.569 -11.946 -0.329 1.00 87.81 182 MET A C 1
ATOM 1520 O O . MET A 1 182 ? -7.636 -12.453 0.010 1.00 87.81 182 MET A O 1
ATOM 1524 N N . SER A 1 183 ? -6.497 -11.075 -1.343 1.00 84.25 183 SER A N 1
ATOM 1525 C CA . SER A 1 183 ? -7.673 -10.633 -2.107 1.00 84.25 183 SER A CA 1
ATOM 1526 C C . SER A 1 183 ? -8.425 -11.772 -2.811 1.00 84.25 183 SER A C 1
ATOM 1528 O O . SER A 1 183 ? -9.644 -11.699 -2.973 1.00 84.25 183 SER A O 1
ATOM 1530 N N . THR A 1 184 ? -7.713 -12.844 -3.171 1.00 82.50 184 THR A N 1
ATOM 1531 C CA . THR A 1 184 ? -8.265 -14.040 -3.832 1.00 82.50 184 THR A CA 1
ATOM 1532 C C . THR A 1 184 ? -8.382 -15.242 -2.895 1.00 82.50 184 THR A C 1
ATOM 1534 O O . THR A 1 184 ? -8.833 -16.311 -3.308 1.00 82.50 184 THR A O 1
ATOM 1537 N N . PHE A 1 185 ? -7.996 -15.089 -1.626 1.00 78.94 185 PHE A N 1
ATOM 1538 C CA . PHE A 1 185 ? -8.050 -16.169 -0.654 1.00 78.94 185 PHE A CA 1
ATOM 1539 C C . PHE A 1 185 ? -9.503 -16.462 -0.257 1.00 78.94 185 PHE A C 1
ATOM 1541 O O . PHE A 1 185 ? -10.172 -15.648 0.374 1.00 78.94 185 PHE A O 1
ATOM 1548 N N . THR A 1 186 ? -9.993 -17.649 -0.616 1.00 66.44 186 THR A N 1
ATOM 1549 C CA . THR A 1 186 ? -11.338 -18.141 -0.259 1.00 66.44 186 THR A CA 1
ATOM 1550 C C . THR A 1 186 ? -11.322 -19.132 0.908 1.00 66.44 186 THR A C 1
ATOM 1552 O O . THR A 1 186 ? -12.334 -19.774 1.187 1.00 66.44 186 THR A O 1
ATOM 1555 N N . GLY A 1 187 ? -10.170 -19.327 1.555 1.00 58.84 187 GLY A N 1
ATOM 1556 C CA . GLY A 1 187 ? -10.050 -20.242 2.686 1.00 58.84 187 GLY A CA 1
ATOM 1557 C C . GLY A 1 187 ? -10.680 -19.663 3.952 1.00 58.84 187 GLY A C 1
ATOM 1558 O O . GLY A 1 187 ? -10.634 -18.460 4.190 1.00 58.84 187 GLY A O 1
ATOM 1559 N N . MET A 1 188 ? -11.249 -20.527 4.794 1.00 50.62 188 MET A N 1
ATOM 1560 C CA . MET A 1 188 ? -11.557 -20.158 6.175 1.00 50.62 188 MET A CA 1
ATOM 1561 C C . MET A 1 1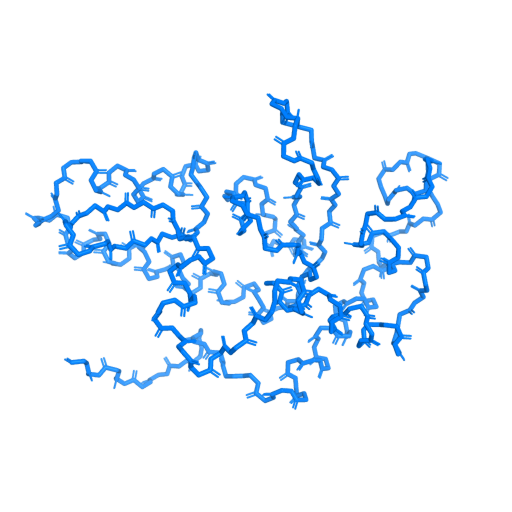88 ? -10.259 -20.199 6.983 1.00 50.62 188 MET A C 1
ATOM 1563 O O . MET A 1 188 ? -9.744 -21.280 7.266 1.00 50.62 188 MET A O 1
ATOM 1567 N N . THR A 1 189 ? -9.721 -19.043 7.365 1.00 44.56 189 THR A N 1
ATOM 1568 C CA . THR A 1 189 ? -8.753 -18.960 8.463 1.00 44.56 189 THR A CA 1
ATOM 1569 C C . THR A 1 189 ? -9.534 -19.038 9.767 1.00 44.56 189 THR A C 1
ATOM 1571 O O . THR A 1 189 ? -10.053 -18.044 10.266 1.00 44.56 189 THR A O 1
ATOM 1574 N N . ILE A 1 190 ? -9.674 -20.257 10.282 1.00 36.78 190 ILE A N 1
ATOM 1575 C CA . ILE A 1 190 ? -10.106 -20.482 11.659 1.00 36.78 190 ILE A CA 1
ATOM 1576 C C . ILE A 1 190 ? -8.861 -20.233 12.513 1.00 36.78 190 ILE A C 1
ATOM 1578 O O . ILE A 1 190 ? -7.888 -20.980 12.397 1.00 36.78 190 ILE A O 1
ATOM 1582 N N . ALA A 1 191 ? -8.869 -19.142 13.274 1.00 37.81 191 ALA A N 1
ATOM 1583 C CA . ALA A 1 191 ? -7.964 -18.952 14.402 1.00 37.81 191 ALA A CA 1
ATOM 1584 C C . ALA A 1 191 ? -8.608 -19.553 15.654 1.00 37.81 191 ALA A C 1
ATOM 1586 O O . ALA A 1 191 ? -9.840 -19.378 15.806 1.00 37.81 191 ALA A O 1
#

Organism: NCBI:txid106651

Foldseek 3Di:
DLLFLDFQDPCPPHAPVQADLPLQKGFDDPDPPPPDPDRLAITHEAPLVSLQLVVLLVVLVVCCVVCVVPADPQQNVQSVCSVVRNARSAWDQDPVRDIDHDHPVNCVVPVVVDPDDGSPSNVNSLVQLVVFADPLVSCQSVSNDDPQCHQPRPNHPDDSCSCVSSRVSSVVVCVVVVDDGPSPDPDDPDD

Mean predicted aligned error: 6.81 Å

Solvent-accessible surface area (backbone atoms only — not comparable to full-atom values): 11241 Å² total; per-residue (Å²): 82,58,74,46,36,43,66,91,47,100,68,51,65,43,23,46,79,38,48,41,71,89,80,27,34,32,46,39,69,81,53,98,84,57,94,52,101,56,72,58,44,62,32,56,48,36,69,70,60,44,43,44,53,52,38,50,53,51,45,52,54,51,49,47,70,71,42,53,91,79,48,53,71,66,45,52,47,54,58,47,29,26,78,71,34,78,28,50,60,52,68,32,79,45,100,86,71,48,65,43,71,55,51,73,67,52,49,54,68,76,35,67,91,55,79,71,55,88,57,43,50,26,54,51,31,49,61,56,42,61,76,68,36,59,66,69,61,51,27,43,56,64,72,63,50,58,90,57,50,40,71,84,37,95,73,24,90,54,53,83,71,60,49,51,42,55,29,54,41,35,52,52,49,42,58,77,68,62,66,80,59,72,61,74,58,83,71,84,84,82,128

Radius of gyration: 17.68 Å; Cα contacts (8 Å, |Δi|>4): 228; chains: 1; bounding box: 40×41×45 Å

InterPro domains:
  IPR011010 DNA breaking-rejoining enzyme, catalytic core [SSF56349] (1-144)